Protein AF-A0A641MYR0-F1 (afdb_monomer_lite)

Foldseek 3Di:
DDDQDAPPFFACLQQQQAAQQAERNDFDFVLLLQLWAFLQRATLDCRPLNPPDPLFDHDPQADPPDQAQQSSVGRTQLLCVVWWAHFFQQHLFADALAPPLGGDRTHHWHNDCLLVVVGRRGHHYLAGIGTPVQHDSVCHNPGRRRSDDQDLDDDLVVLLVVLVVVCVVVPNDDDVVSQCVGLVVVSVVRSGDRDDPVVCVVSVHGPVSVSLSSCCSVCPPNPCPVVSCLVVVVQQVQQAFGFHRAQSNCVNGSVGASDADPVRHFDADPRRTGTSAHGVVRVGDRGGDSQFNSDDWDDPVVCVVPVVDDTGGPD

Radius of gyration: 20.93 Å; chains: 1; bounding box: 55×48×54 Å

Sequence (315 aa):
YSLYVKDIRMNNMTNYTCTPVNYIRLNASKTFVDAFLCTDGKPATTGLEYYKRTDVAVSPLSKYPVTHYADYFKDRDPRMKMTLYTPGDAWPGGDDGDAGNRVNATFGLPRFASLQGNNNNGANTKTGFYFKKYNSPELAGLTDQDHNNINVIRYPEIILIYAEALFNQQGETLTQDQIDETINRLRNRVGMHPMKLSELEAWNMDLKTELRRERRIEMSFDGMRYFDILRWKEGFRLGRAITCPSLEVCMNELGGCPYVDDQDNPIVDEFGDVVYDKSTAEGGSRNFDESKHYLWPVPYQERLKNPSLGQNPGW

InterPro domains:
  IPR011990 Tetratricopeptide-like helical domain superfamily [SSF48452] (11-315)
  IPR012944 RagB/SusD domain [PF07980] (25-315)

Secondary structure (DSSP, 8-state):
-----TTTS-B-HHHHH--TEEE-S-B--HHHHTTSBBTTSSBSS-TTTTTT-SSSPPPTTS-SS--SGGGGGTTB-THHHHHB--TTSB--SSB-SSTT-SB-SB--S-B-GGGTTT--SEEE-SSS-BB-TT--GGGTT-SS-B-----SS-HHHHHHHHHHHHHHHTTS---HHHHHHTHHHHHHHTTPPPP-HHHHHHTT--HHHHHHHHHHHHTTTTT-HHHHHHHTT-THHHHSPEEEEEHHHHHHHSSS-S-B-TTS-B-B-TTSEEEEE-BGGGTSSB---TTTTTSPPPPHHHHHH-TT----TT-

Structure (mmCIF, N/CA/C/O backbone):
data_AF-A0A641MYR0-F1
#
_entry.id   AF-A0A641MYR0-F1
#
loop_
_atom_site.group_PDB
_atom_site.id
_atom_site.type_symbol
_atom_site.label_atom_id
_atom_site.label_alt_id
_atom_site.label_comp_id
_atom_site.label_asym_id
_atom_site.label_entity_id
_atom_site.label_seq_id
_atom_site.pdbx_PDB_ins_code
_atom_site.Cartn_x
_atom_site.Cartn_y
_atom_site.Cartn_z
_atom_site.occupancy
_atom_site.B_iso_or_equiv
_atom_site.auth_seq_id
_atom_site.auth_comp_id
_atom_site.auth_asym_id
_atom_site.auth_atom_id
_atom_site.pdbx_PDB_model_num
ATOM 1 N N . TYR A 1 1 ? 3.082 -27.787 8.627 1.00 42.06 1 TYR A N 1
ATOM 2 C CA . TYR A 1 1 ? 4.481 -27.631 8.194 1.00 42.06 1 TYR A CA 1
ATOM 3 C C . TYR A 1 1 ? 4.576 -28.024 6.732 1.00 42.06 1 TYR A C 1
ATOM 5 O O . TYR A 1 1 ? 4.433 -29.200 6.430 1.00 42.06 1 TYR A O 1
ATOM 13 N N . SER A 1 2 ? 4.739 -27.064 5.824 1.00 49.56 2 SER A N 1
ATOM 14 C CA . SER A 1 2 ? 5.111 -27.379 4.441 1.00 49.56 2 SER A CA 1
ATOM 15 C C . SER A 1 2 ? 6.621 -27.603 4.425 1.00 49.56 2 SER A C 1
ATOM 17 O O . SER A 1 2 ? 7.368 -26.673 4.718 1.00 49.56 2 SER A O 1
ATOM 19 N N . LEU A 1 3 ? 7.076 -28.835 4.178 1.00 56.59 3 LEU A N 1
ATOM 20 C CA . LEU A 1 3 ? 8.496 -29.101 3.943 1.00 56.59 3 LEU A CA 1
ATOM 21 C C . LEU A 1 3 ? 8.911 -28.392 2.651 1.00 56.59 3 LEU A C 1
ATOM 23 O O . LEU A 1 3 ? 8.285 -28.591 1.610 1.00 56.59 3 LEU A O 1
ATOM 27 N N . TYR A 1 4 ? 9.964 -27.580 2.723 1.00 62.56 4 TYR A N 1
ATOM 28 C CA . TYR A 1 4 ? 10.634 -27.093 1.526 1.00 62.56 4 TYR A CA 1
ATOM 29 C C . TYR A 1 4 ? 11.292 -28.283 0.827 1.00 62.56 4 TYR A C 1
ATOM 31 O O . TYR A 1 4 ? 12.147 -28.951 1.410 1.00 62.56 4 TYR A O 1
ATOM 39 N N . VAL A 1 5 ? 10.877 -28.554 -0.410 1.00 66.31 5 VAL A N 1
ATOM 40 C CA . VAL A 1 5 ? 11.534 -29.533 -1.274 1.00 66.31 5 VAL A CA 1
ATOM 41 C C . VAL A 1 5 ? 12.010 -28.797 -2.513 1.00 66.31 5 VAL A C 1
ATOM 43 O O . VAL A 1 5 ? 11.203 -28.381 -3.351 1.00 66.31 5 VAL A O 1
ATOM 46 N N . LYS A 1 6 ? 13.329 -28.604 -2.571 1.00 70.06 6 LYS A N 1
ATOM 47 C CA . LYS A 1 6 ? 14.021 -27.937 -3.670 1.00 70.06 6 LYS A CA 1
ATOM 48 C C . LYS A 1 6 ? 13.618 -28.575 -5.006 1.00 70.06 6 LYS A C 1
ATOM 50 O O . LYS A 1 6 ? 13.515 -29.796 -5.087 1.00 70.06 6 LYS A O 1
ATOM 55 N N . ASP A 1 7 ? 13.374 -27.741 -6.013 1.00 70.19 7 ASP A N 1
ATOM 56 C CA . ASP A 1 7 ? 13.073 -28.135 -7.398 1.00 70.19 7 ASP A CA 1
ATOM 57 C C . ASP A 1 7 ? 11.769 -28.946 -7.593 1.00 70.19 7 ASP A C 1
ATOM 59 O O . ASP A 1 7 ? 11.549 -29.516 -8.659 1.00 70.19 7 ASP A O 1
ATOM 63 N N . ILE A 1 8 ? 10.871 -28.989 -6.594 1.00 71.69 8 ILE A N 1
ATOM 64 C CA . ILE A 1 8 ? 9.551 -29.651 -6.713 1.00 71.69 8 ILE A CA 1
ATOM 65 C C . ILE A 1 8 ? 8.389 -28.658 -6.594 1.00 71.69 8 ILE A C 1
ATOM 67 O O . ILE A 1 8 ? 7.390 -28.782 -7.304 1.00 71.69 8 ILE A O 1
ATOM 71 N N . ARG A 1 9 ? 8.479 -27.679 -5.686 1.00 69.00 9 ARG A N 1
ATOM 72 C CA . ARG A 1 9 ? 7.452 -26.638 -5.501 1.00 69.00 9 ARG A CA 1
ATOM 73 C C . ARG A 1 9 ? 8.105 -25.284 -5.284 1.00 69.00 9 ARG A C 1
ATOM 75 O O . ARG A 1 9 ? 8.243 -24.830 -4.151 1.00 69.00 9 ARG A O 1
ATOM 82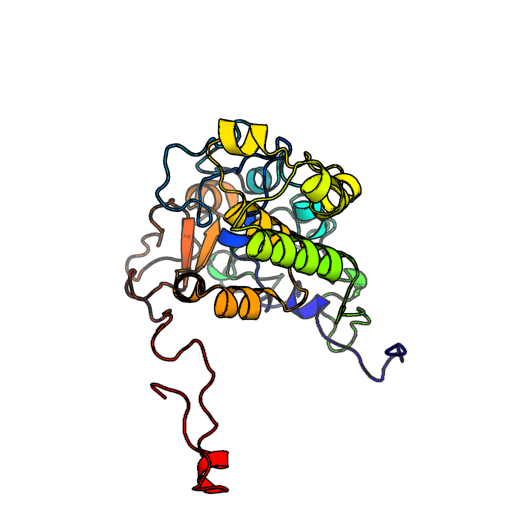 N N . MET A 1 10 ? 8.488 -24.663 -6.386 1.00 81.38 10 MET A N 1
ATOM 83 C CA . MET A 1 10 ? 9.027 -23.309 -6.406 1.00 81.38 10 MET A CA 1
ATOM 84 C C . MET A 1 10 ? 7.929 -22.328 -6.819 1.00 81.38 10 MET A C 1
ATOM 86 O O . MET A 1 10 ? 6.920 -22.716 -7.411 1.00 81.38 10 MET A O 1
ATOM 90 N N . ASN A 1 11 ? 8.101 -21.059 -6.469 1.00 86.56 11 ASN A N 1
ATOM 91 C CA . ASN A 1 11 ? 7.216 -19.988 -6.914 1.00 86.56 11 ASN A CA 1
ATOM 92 C C . ASN A 1 11 ? 8.008 -18.910 -7.675 1.00 86.56 11 ASN A C 1
ATOM 94 O O . ASN A 1 11 ? 9.162 -19.118 -8.043 1.00 86.56 11 ASN A O 1
ATOM 98 N N . ASN A 1 12 ? 7.346 -17.789 -7.960 1.00 90.19 12 ASN A N 1
ATOM 99 C CA . ASN A 1 12 ? 7.870 -16.678 -8.759 1.00 90.19 12 ASN A CA 1
ATOM 100 C C . ASN A 1 12 ? 7.808 -15.341 -8.005 1.00 90.19 12 ASN A C 1
ATOM 102 O O . ASN A 1 12 ? 7.740 -14.287 -8.633 1.00 90.19 12 ASN A O 1
ATOM 106 N N . MET A 1 13 ? 7.717 -15.353 -6.671 1.00 91.25 13 MET A N 1
ATOM 107 C CA . MET A 1 13 ? 7.469 -14.128 -5.904 1.00 91.25 13 MET A CA 1
ATOM 108 C C . MET A 1 13 ? 8.539 -13.045 -6.103 1.00 91.25 13 MET A C 1
ATOM 110 O O . MET A 1 13 ? 8.183 -11.873 -6.256 1.00 91.25 13 MET A O 1
ATOM 114 N N . THR A 1 14 ? 9.818 -13.406 -6.171 1.00 92.12 14 THR A N 1
ATOM 115 C CA . THR A 1 14 ? 10.915 -12.489 -6.498 1.00 92.12 14 THR A CA 1
ATOM 116 C C . THR A 1 14 ? 10.712 -11.929 -7.896 1.00 92.12 14 THR A C 1
ATOM 118 O O . THR A 1 14 ? 10.659 -10.715 -8.053 1.00 92.12 14 THR A O 1
ATOM 121 N N . ASN A 1 15 ? 10.474 -12.779 -8.897 1.00 91.31 15 ASN A N 1
ATOM 122 C CA . ASN A 1 15 ? 10.283 -12.326 -10.278 1.00 91.31 15 ASN A CA 1
ATOM 123 C C . ASN A 1 15 ? 9.007 -11.470 -10.463 1.00 91.31 15 ASN A C 1
ATOM 125 O O . ASN A 1 15 ? 8.935 -10.595 -11.324 1.00 91.31 15 ASN A O 1
ATOM 129 N N . TYR A 1 16 ? 7.980 -11.681 -9.634 1.00 92.56 16 TYR A N 1
ATOM 130 C CA . TYR A 1 16 ? 6.751 -10.882 -9.630 1.00 92.56 16 TYR A CA 1
ATOM 131 C C . TYR A 1 16 ? 6.924 -9.505 -8.993 1.00 92.56 16 TYR A C 1
ATOM 133 O O . TYR A 1 16 ? 6.193 -8.583 -9.364 1.00 92.56 16 TYR A O 1
ATOM 141 N N . THR A 1 17 ? 7.848 -9.367 -8.045 1.00 92.69 17 THR A N 1
ATOM 142 C CA . THR A 1 17 ? 8.126 -8.109 -7.336 1.00 92.69 17 THR A CA 1
ATOM 143 C C . THR A 1 17 ? 9.269 -7.321 -7.965 1.00 92.69 17 THR A C 1
ATOM 145 O O . THR A 1 17 ? 9.263 -6.094 -7.898 1.00 92.69 17 THR A O 1
ATOM 148 N N . CYS A 1 18 ? 10.211 -8.005 -8.614 1.00 92.06 18 CYS A N 1
ATOM 149 C CA . CYS A 1 18 ? 11.351 -7.409 -9.290 1.00 92.06 18 CYS A CA 1
ATOM 150 C C . CYS A 1 18 ? 11.855 -8.329 -10.418 1.00 92.06 18 CYS A C 1
ATOM 152 O O . CYS A 1 18 ? 12.355 -9.424 -10.165 1.00 92.06 18 CYS A O 1
ATOM 154 N N . THR A 1 19 ? 11.728 -7.880 -11.669 1.00 92.75 19 THR A N 1
ATOM 155 C CA . THR A 1 19 ? 12.207 -8.591 -12.869 1.00 92.75 19 THR A CA 1
ATOM 156 C C . THR A 1 19 ? 13.072 -7.644 -13.700 1.00 92.75 19 THR A C 1
ATOM 158 O O . THR A 1 19 ? 12.550 -6.637 -14.159 1.00 92.75 19 THR A O 1
ATOM 161 N N . PRO A 1 20 ? 14.357 -7.933 -13.961 1.00 94.00 20 PRO A N 1
ATOM 162 C CA . PRO A 1 20 ? 15.273 -6.986 -14.602 1.00 94.00 20 PRO A CA 1
ATOM 163 C C . PRO A 1 20 ? 15.072 -6.816 -16.114 1.00 94.00 20 PRO A C 1
ATOM 165 O O . PRO A 1 20 ? 15.832 -6.098 -16.752 1.00 94.00 20 PRO A O 1
ATOM 168 N N . VAL A 1 21 ? 14.100 -7.506 -16.713 1.00 92.12 21 VAL A N 1
ATOM 169 C CA . VAL A 1 21 ? 13.889 -7.537 -18.172 1.00 92.12 21 VAL A CA 1
ATOM 170 C C . VAL A 1 21 ? 12.406 -7.454 -18.566 1.00 92.12 21 VAL A C 1
ATOM 172 O O . VAL A 1 21 ? 12.017 -7.926 -19.637 1.00 92.12 21 VAL A O 1
ATOM 175 N N . ASN A 1 22 ? 11.536 -6.939 -17.683 1.00 93.88 22 ASN A N 1
ATOM 176 C CA . ASN A 1 22 ? 10.100 -6.836 -17.968 1.00 93.88 22 ASN A CA 1
ATOM 177 C C . ASN A 1 22 ? 9.351 -5.912 -16.988 1.00 93.88 22 ASN A C 1
ATOM 179 O O . ASN A 1 22 ? 9.923 -5.348 -16.059 1.00 93.88 22 ASN A O 1
ATOM 183 N N . TYR A 1 23 ? 8.034 -5.809 -17.160 1.00 95.19 23 TYR A N 1
ATOM 184 C CA . TYR A 1 23 ? 7.127 -5.253 -16.165 1.00 95.19 23 TYR A CA 1
ATOM 185 C C . TYR A 1 23 ? 7.024 -6.149 -14.931 1.00 95.19 23 TYR A C 1
ATOM 187 O O . TYR A 1 23 ? 6.747 -7.349 -15.033 1.00 95.19 23 TYR A O 1
ATOM 195 N N . ILE A 1 24 ? 7.149 -5.543 -13.751 1.00 95.12 24 ILE A N 1
ATOM 196 C CA . ILE A 1 24 ? 6.843 -6.216 -12.489 1.00 95.12 24 ILE A CA 1
ATOM 197 C C . ILE A 1 24 ? 5.332 -6.442 -12.381 1.00 95.12 24 ILE A C 1
ATOM 199 O O . ILE A 1 24 ? 4.512 -5.619 -12.806 1.00 95.12 24 ILE A O 1
ATOM 203 N N . ARG A 1 25 ? 4.940 -7.563 -11.773 1.00 93.31 25 ARG A N 1
ATOM 204 C CA . ARG A 1 25 ? 3.524 -7.937 -11.648 1.00 93.31 25 ARG A CA 1
ATOM 205 C C . ARG A 1 25 ? 2.875 -7.300 -10.429 1.00 93.31 25 ARG A C 1
ATOM 207 O O . ARG A 1 25 ? 1.739 -6.837 -10.502 1.00 93.31 25 ARG A O 1
ATOM 214 N N . LEU A 1 26 ? 3.597 -7.266 -9.314 1.00 93.88 26 LEU A N 1
ATOM 215 C CA . LEU A 1 26 ? 3.093 -6.797 -8.031 1.00 93.88 26 LEU A CA 1
ATOM 216 C C . LEU A 1 26 ? 3.687 -5.426 -7.727 1.00 93.88 26 LEU A C 1
ATOM 218 O O . LEU A 1 26 ? 4.875 -5.287 -7.460 1.00 93.88 26 LEU A O 1
ATOM 222 N N . ASN A 1 27 ? 2.826 -4.416 -7.790 1.00 94.81 27 ASN A N 1
ATOM 223 C CA . ASN A 1 27 ? 3.177 -3.009 -7.677 1.00 94.81 27 ASN A CA 1
ATOM 224 C C . ASN A 1 27 ? 2.548 -2.450 -6.396 1.00 94.81 27 ASN A C 1
ATOM 226 O O . ASN A 1 27 ? 1.349 -2.634 -6.165 1.00 94.81 27 ASN A O 1
ATOM 230 N N . ALA A 1 28 ? 3.336 -1.787 -5.553 1.00 95.75 28 ALA A N 1
ATOM 231 C CA . ALA A 1 28 ? 2.799 -1.121 -4.372 1.00 95.75 28 ALA A CA 1
ATOM 232 C C . ALA A 1 28 ? 2.092 0.176 -4.792 1.00 95.75 28 ALA A C 1
ATOM 234 O O . ALA A 1 28 ? 2.630 0.954 -5.573 1.00 95.75 28 ALA A O 1
ATOM 235 N N . SER A 1 29 ? 0.881 0.432 -4.298 1.00 94.44 29 SER A N 1
ATOM 236 C CA . SER A 1 29 ? 0.185 1.688 -4.602 1.00 94.44 29 SER A CA 1
ATOM 237 C C . SER A 1 29 ? 0.733 2.842 -3.764 1.00 94.44 29 SER A C 1
ATOM 239 O O . SER A 1 29 ? 1.128 2.646 -2.610 1.00 94.44 29 SER A O 1
ATOM 241 N N . LYS A 1 30 ? 0.643 4.069 -4.281 1.00 94.75 30 LYS A N 1
ATOM 242 C CA . LYS A 1 30 ? 0.915 5.284 -3.500 1.00 94.75 30 LYS A CA 1
ATOM 243 C C . LYS A 1 30 ? 0.083 5.349 -2.213 1.00 94.75 30 LYS A C 1
ATOM 245 O O . LYS A 1 30 ? 0.595 5.614 -1.135 1.00 94.75 30 LYS A O 1
ATOM 250 N N . THR A 1 31 ? -1.173 4.915 -2.267 1.00 93.31 31 THR A N 1
ATOM 251 C CA . THR A 1 31 ? -2.038 4.827 -1.078 1.00 93.31 31 THR A CA 1
ATOM 252 C C . THR A 1 31 ? -1.553 3.834 -0.015 1.00 93.31 31 THR A C 1
ATOM 254 O O . THR A 1 31 ? -2.030 3.875 1.119 1.00 93.31 31 THR A O 1
ATOM 257 N N . PHE A 1 32 ? -0.697 2.867 -0.370 1.00 95.56 32 PHE A N 1
ATOM 258 C CA . PHE A 1 32 ? -0.022 1.982 0.583 1.00 95.56 32 PHE A CA 1
ATOM 259 C C . PHE A 1 32 ? 1.237 2.637 1.146 1.00 95.56 32 PHE A C 1
ATOM 261 O O . PHE A 1 32 ? 1.454 2.562 2.350 1.00 95.56 32 PHE A O 1
ATOM 268 N N . VAL A 1 33 ? 1.997 3.344 0.307 1.00 96.31 33 VAL A N 1
ATOM 269 C CA . VAL A 1 33 ? 3.126 4.195 0.718 1.00 96.31 33 VAL A CA 1
ATOM 270 C C . VAL A 1 33 ? 2.678 5.230 1.750 1.00 96.31 33 VAL A C 1
ATOM 272 O O . VAL A 1 33 ? 3.313 5.368 2.791 1.00 96.31 33 VAL A O 1
ATOM 275 N N . ASP A 1 34 ? 1.547 5.895 1.533 1.00 94.94 34 ASP A N 1
ATOM 276 C CA . ASP A 1 34 ? 1.011 6.914 2.446 1.00 94.94 34 ASP A CA 1
ATOM 277 C C . ASP A 1 34 ? 0.456 6.331 3.754 1.00 94.94 34 ASP A C 1
ATOM 279 O O . ASP A 1 34 ? 0.319 7.046 4.742 1.00 94.94 34 ASP A O 1
ATOM 283 N N . ALA A 1 35 ? 0.162 5.026 3.796 1.00 95.94 35 ALA A N 1
ATOM 284 C CA . ALA A 1 35 ? -0.349 4.374 4.999 1.00 95.94 35 ALA A CA 1
ATOM 285 C C . ALA A 1 35 ? 0.732 4.143 6.066 1.00 95.94 35 ALA A C 1
ATOM 287 O O . ALA A 1 35 ? 0.391 3.896 7.222 1.00 95.94 35 ALA A O 1
ATOM 288 N N . PHE A 1 36 ? 2.018 4.194 5.703 1.00 97.56 36 PHE A N 1
ATOM 289 C CA . PHE A 1 36 ? 3.096 4.147 6.688 1.00 97.56 36 PHE A CA 1
ATOM 290 C C . PHE A 1 36 ? 3.108 5.457 7.486 1.00 97.56 36 PHE A C 1
ATOM 292 O O . PHE A 1 36 ? 3.114 6.547 6.922 1.00 97.56 36 PHE A O 1
ATOM 299 N N . LEU A 1 37 ? 3.119 5.380 8.809 1.00 98.00 37 LEU A N 1
ATOM 300 C CA . LEU A 1 37 ? 3.250 6.571 9.649 1.00 98.00 37 LEU A CA 1
ATOM 301 C C . LEU A 1 37 ? 4.661 7.169 9.528 1.00 98.00 37 LEU A C 1
ATOM 303 O O . LEU A 1 37 ? 5.587 6.503 9.058 1.00 98.00 37 LEU A O 1
ATOM 307 N N . CYS A 1 38 ? 4.834 8.418 9.948 1.00 98.31 38 CYS A N 1
ATOM 308 C CA . CYS A 1 38 ? 6.153 8.962 10.246 1.00 98.31 38 CYS A CA 1
ATOM 309 C C . CYS A 1 38 ? 6.684 8.382 11.565 1.00 98.31 38 CYS A C 1
ATOM 311 O O . CYS A 1 38 ? 5.923 7.847 12.373 1.00 98.31 38 CYS A O 1
ATOM 313 N N . THR A 1 39 ? 7.990 8.482 11.802 1.00 98.12 39 THR A N 1
ATOM 314 C CA . THR A 1 39 ? 8.659 7.949 13.002 1.00 98.12 39 THR A CA 1
ATOM 315 C C . THR A 1 39 ? 8.160 8.561 14.309 1.00 98.12 39 THR A C 1
ATOM 317 O O . THR A 1 39 ? 8.402 7.976 15.356 1.00 98.12 39 THR A O 1
ATOM 320 N N . ASP A 1 40 ? 7.434 9.682 14.265 1.00 98.12 40 ASP A N 1
ATOM 321 C CA . ASP A 1 40 ? 6.757 10.310 15.407 1.00 98.12 40 ASP A CA 1
ATOM 322 C C . ASP A 1 40 ? 5.336 9.771 15.669 1.00 98.12 40 ASP A C 1
ATOM 324 O O . ASP A 1 40 ? 4.648 10.258 16.563 1.00 98.12 40 ASP A O 1
ATOM 328 N N . GLY A 1 41 ? 4.872 8.794 14.884 1.00 97.88 41 GLY A N 1
ATOM 329 C CA . GLY A 1 41 ? 3.549 8.186 15.018 1.00 97.88 41 GLY A CA 1
ATOM 330 C C . GLY A 1 41 ? 2.410 8.936 14.323 1.00 97.88 41 GLY A C 1
ATOM 331 O O . GLY A 1 41 ? 1.291 8.423 14.325 1.00 97.88 41 GLY A O 1
ATOM 332 N N . LYS A 1 42 ? 2.666 10.092 13.696 1.00 98.00 42 LYS A N 1
ATOM 333 C CA . LYS A 1 42 ? 1.659 10.835 12.921 1.00 98.00 42 LYS A CA 1
ATOM 334 C C . LYS A 1 42 ? 1.698 10.458 11.442 1.00 98.00 42 LYS A C 1
ATOM 336 O O . LYS A 1 42 ? 2.737 10.036 10.931 1.00 98.00 42 LYS A O 1
ATOM 341 N N . PRO A 1 43 ? 0.582 10.591 10.714 1.00 96.88 43 PRO A N 1
ATOM 342 C CA . PRO A 1 43 ? 0.571 10.361 9.278 1.00 96.88 43 PRO A CA 1
ATOM 343 C C . PRO A 1 43 ? 1.385 11.432 8.531 1.00 96.88 43 PRO A C 1
ATOM 345 O O . PRO A 1 43 ? 1.388 12.603 8.908 1.00 96.88 43 PRO A O 1
ATOM 348 N N . ALA A 1 44 ? 2.044 11.039 7.437 1.00 94.62 44 ALA A N 1
ATOM 349 C CA . ALA A 1 44 ? 2.736 11.965 6.530 1.00 94.62 44 ALA A CA 1
ATOM 350 C C . ALA A 1 44 ? 1.755 12.886 5.775 1.00 94.62 44 ALA A C 1
ATOM 352 O O . ALA A 1 44 ? 2.065 14.027 5.452 1.00 94.62 44 ALA A O 1
ATOM 353 N N . THR A 1 45 ? 0.559 12.367 5.506 1.00 91.69 45 THR A N 1
ATOM 354 C CA . THR A 1 45 ? -0.585 13.054 4.905 1.00 91.69 45 THR A CA 1
ATOM 355 C C . THR A 1 45 ? -1.859 12.388 5.413 1.00 91.69 45 THR A C 1
ATOM 357 O O . THR A 1 45 ? -1.841 11.201 5.746 1.00 91.69 45 THR A O 1
ATOM 360 N N . THR A 1 46 ? -2.980 13.106 5.462 1.00 88.56 46 THR A N 1
ATOM 361 C CA . THR A 1 46 ? -4.272 12.500 5.825 1.00 88.56 46 THR A CA 1
ATOM 362 C C . THR A 1 46 ? -4.654 11.372 4.861 1.00 88.56 46 THR A C 1
ATOM 364 O O . THR A 1 46 ? -5.151 10.324 5.293 1.00 88.56 46 THR A O 1
ATOM 367 N N . GLY A 1 47 ? -4.332 11.543 3.573 1.00 84.88 47 GLY A N 1
ATOM 368 C CA . GLY A 1 47 ? -4.466 10.527 2.533 1.00 84.88 47 GLY A CA 1
ATOM 369 C C . GLY A 1 47 ? -5.844 9.859 2.521 1.00 84.88 47 GLY A C 1
ATOM 370 O O . GLY A 1 47 ? -6.871 10.482 2.785 1.00 84.88 47 GLY A O 1
ATOM 371 N N . LEU A 1 48 ? -5.877 8.556 2.225 1.00 86.62 48 LEU A N 1
ATOM 372 C CA . LEU A 1 48 ? -7.129 7.789 2.218 1.00 86.62 48 LEU A CA 1
ATOM 373 C C . LEU A 1 48 ? -7.622 7.362 3.600 1.00 86.62 48 LEU A C 1
ATOM 375 O O . LEU A 1 48 ? -8.794 7.020 3.728 1.00 86.62 48 LEU A O 1
ATOM 379 N N . GLU A 1 49 ? -6.749 7.307 4.602 1.00 91.88 49 GLU A N 1
ATOM 380 C CA . GLU A 1 49 ? -7.154 6.846 5.933 1.00 91.88 49 GLU A CA 1
ATOM 381 C C . GLU A 1 49 ? -7.938 7.924 6.688 1.00 91.88 49 GLU A C 1
ATOM 383 O O . GLU A 1 49 ? -8.866 7.597 7.412 1.00 91.88 49 GLU A O 1
ATOM 388 N N . TYR A 1 50 ? -7.640 9.199 6.431 1.00 93.31 50 TYR A N 1
ATOM 389 C CA . TYR A 1 50 ? -8.352 10.353 6.981 1.00 93.31 50 TYR A CA 1
ATOM 390 C C . TYR A 1 50 ? -8.888 11.261 5.871 1.00 93.31 50 TYR A C 1
ATOM 392 O O . TYR A 1 50 ? -8.805 12.487 5.936 1.00 93.31 50 TYR A O 1
ATOM 400 N N . TYR A 1 51 ? -9.416 10.651 4.813 1.00 87.94 51 TYR A N 1
ATOM 401 C CA . TYR A 1 51 ? -9.851 11.357 3.613 1.00 87.94 51 TYR A CA 1
ATOM 402 C C . TYR A 1 51 ? -10.788 12.538 3.927 1.00 87.94 51 TYR A C 1
ATOM 404 O O . TYR A 1 51 ? -11.795 12.371 4.616 1.00 87.94 51 TYR A O 1
ATOM 412 N N . LYS A 1 52 ? -10.455 13.728 3.402 1.00 85.94 52 LYS A N 1
ATOM 413 C CA . LYS A 1 52 ? -11.152 15.017 3.615 1.00 85.94 52 LYS A CA 1
ATOM 414 C C . LYS A 1 52 ? -11.175 15.546 5.056 1.00 85.94 52 LYS A C 1
ATOM 416 O O . LYS A 1 52 ? -11.815 16.565 5.312 1.00 85.94 52 LYS A O 1
ATOM 421 N N . ARG A 1 53 ? -10.469 14.914 5.994 1.00 91.81 53 ARG A N 1
ATOM 422 C CA . ARG A 1 53 ? -10.278 15.461 7.342 1.00 91.81 53 ARG A CA 1
ATOM 423 C C . ARG A 1 53 ? -9.113 16.444 7.326 1.00 91.81 53 ARG A C 1
ATOM 425 O O . ARG A 1 53 ? -8.037 16.118 6.837 1.00 91.81 53 ARG A O 1
ATOM 432 N N . THR A 1 54 ? -9.336 17.646 7.846 1.00 91.44 54 THR A N 1
ATOM 433 C CA . THR A 1 54 ? -8.341 18.738 7.872 1.00 91.44 54 THR A CA 1
ATOM 434 C C . THR A 1 54 ? -7.826 19.042 9.275 1.00 91.44 54 THR A C 1
ATOM 436 O O . THR A 1 54 ? -6.949 19.875 9.454 1.00 91.44 54 THR A O 1
ATOM 439 N N . ASP A 1 55 ? -8.397 18.393 10.275 1.00 95.38 55 ASP A N 1
ATOM 440 C CA . ASP A 1 55 ? -8.156 18.565 11.704 1.00 95.38 55 ASP A CA 1
ATOM 441 C C . ASP A 1 55 ? -7.398 17.379 12.316 1.00 95.38 55 ASP A C 1
ATOM 443 O O . ASP A 1 55 ? -7.224 17.323 13.529 1.00 95.38 55 ASP A O 1
ATOM 447 N N . VAL A 1 56 ? -6.948 16.431 11.491 1.00 97.19 56 VAL A N 1
ATOM 448 C CA . VAL A 1 56 ? -6.008 15.377 11.891 1.00 97.19 56 VAL A CA 1
ATOM 449 C C . VAL A 1 56 ? -4.596 15.946 11.843 1.00 97.19 56 VAL A C 1
ATOM 451 O O . VAL A 1 56 ? -4.190 16.516 10.828 1.00 97.19 56 VAL A O 1
ATOM 454 N N . ALA A 1 57 ? -3.824 15.777 12.916 1.00 96.75 57 ALA A N 1
ATOM 455 C CA . ALA A 1 57 ? -2.447 16.253 12.939 1.00 96.75 57 ALA A CA 1
ATOM 456 C C . ALA A 1 57 ? -1.559 15.417 12.001 1.00 96.75 57 ALA A C 1
ATOM 458 O O . ALA A 1 57 ? -1.421 14.206 12.169 1.00 96.75 57 ALA A O 1
ATOM 459 N N . VAL A 1 58 ? -0.910 16.075 11.040 1.00 95.62 58 VAL A N 1
ATOM 460 C CA . VAL A 1 58 ? 0.109 15.469 10.170 1.00 95.62 58 VAL A CA 1
ATOM 461 C C . VAL A 1 58 ? 1.512 15.716 10.724 1.00 95.62 58 VAL A C 1
ATOM 463 O O . VAL A 1 58 ? 1.751 16.680 11.456 1.00 95.62 58 VAL A O 1
ATOM 466 N N . SER A 1 59 ? 2.449 14.823 10.415 1.00 97.00 59 SER A N 1
ATOM 467 C CA . SER A 1 59 ? 3.824 14.935 10.904 1.00 97.00 59 SER A CA 1
ATOM 468 C C . SER A 1 59 ? 4.573 16.091 10.228 1.00 97.00 59 SER A C 1
ATOM 470 O O . SER A 1 59 ? 4.569 16.166 8.999 1.00 97.00 59 SER A O 1
ATOM 472 N N . PRO A 1 60 ? 5.307 16.935 10.979 1.00 95.88 60 PRO A N 1
ATOM 473 C CA . PRO A 1 60 ? 6.200 17.937 10.393 1.00 95.88 60 PRO A CA 1
ATOM 474 C C . PRO A 1 60 ? 7.463 17.324 9.762 1.00 95.88 60 PRO A C 1
ATOM 476 O O . PRO A 1 60 ? 8.222 18.036 9.109 1.00 95.88 60 PRO A O 1
ATOM 479 N N . LEU A 1 61 ? 7.717 16.025 9.978 1.00 95.50 61 LEU A N 1
ATOM 480 C CA . LEU A 1 61 ? 8.858 15.306 9.402 1.00 95.50 61 LEU A CA 1
ATOM 481 C C . LEU A 1 61 ? 8.676 15.054 7.900 1.00 95.50 61 LEU A C 1
ATOM 483 O O . LEU A 1 61 ? 9.656 14.936 7.170 1.00 95.50 61 LEU A O 1
ATOM 487 N N . SER A 1 62 ? 7.427 15.003 7.432 1.00 90.25 62 SER A N 1
ATOM 488 C CA . SER A 1 62 ? 7.113 14.866 6.013 1.00 90.25 62 SER A CA 1
ATOM 489 C C . SER A 1 62 ? 6.807 16.226 5.403 1.00 90.25 62 SER A C 1
ATOM 491 O O . SER A 1 62 ? 6.114 17.051 5.996 1.00 90.25 62 SER A O 1
ATOM 493 N N . LYS A 1 63 ? 7.279 16.442 4.175 1.00 85.62 63 LYS A N 1
ATOM 494 C CA . LYS A 1 63 ? 6.881 17.585 3.351 1.00 85.62 63 LYS A CA 1
ATOM 495 C C . LYS A 1 63 ? 5.837 17.143 2.338 1.00 85.62 63 LYS A C 1
ATOM 497 O O . LYS A 1 63 ? 5.916 16.034 1.813 1.00 85.62 63 LYS A O 1
ATOM 502 N N . TYR A 1 64 ? 4.860 18.007 2.097 1.00 81.75 64 TYR A N 1
ATOM 503 C CA . TYR A 1 64 ? 3.796 17.767 1.135 1.00 81.75 64 TYR A CA 1
ATOM 504 C C . TYR A 1 64 ? 3.552 19.025 0.277 1.00 81.75 64 TYR A C 1
ATOM 506 O O . TYR A 1 64 ? 3.469 20.110 0.859 1.00 81.75 64 TYR A O 1
ATOM 514 N N . PRO A 1 65 ? 3.394 18.902 -1.056 1.00 81.25 65 PRO A N 1
ATOM 515 C CA . PRO A 1 65 ? 3.631 17.689 -1.843 1.00 81.25 65 PRO A CA 1
ATOM 516 C C . PRO A 1 65 ? 5.091 17.225 -1.737 1.00 81.25 65 PRO A C 1
ATOM 518 O O . PRO A 1 65 ? 5.992 17.978 -1.367 1.00 81.25 65 PRO A O 1
ATOM 521 N N . VAL A 1 66 ? 5.306 15.935 -1.981 1.00 91.50 66 VAL A N 1
ATOM 522 C CA . VAL A 1 66 ? 6.657 15.373 -2.035 1.00 91.50 66 VAL A CA 1
ATOM 523 C C . VAL A 1 66 ? 7.283 15.797 -3.361 1.00 91.50 66 VAL A C 1
ATOM 525 O O . VAL A 1 66 ? 6.634 15.653 -4.394 1.00 91.50 66 VAL A O 1
ATOM 528 N N . THR A 1 67 ? 8.519 16.299 -3.337 1.00 93.25 67 THR A N 1
ATOM 529 C CA . THR A 1 67 ? 9.225 16.822 -4.524 1.00 93.25 67 THR A CA 1
ATOM 530 C C . THR A 1 67 ? 10.398 15.955 -4.977 1.00 93.25 67 THR A C 1
ATOM 532 O O . THR A 1 67 ? 10.809 16.063 -6.131 1.00 93.25 67 THR A O 1
ATOM 535 N N . HIS A 1 68 ? 10.919 15.100 -4.090 1.00 96.25 68 HIS A N 1
ATOM 536 C CA . HIS A 1 68 ? 11.979 14.130 -4.370 1.00 96.25 68 HIS A CA 1
ATOM 537 C C . HIS A 1 68 ? 11.527 12.723 -3.983 1.00 96.25 68 HIS A C 1
ATOM 539 O O . HIS A 1 68 ? 10.985 12.506 -2.900 1.00 96.25 68 HIS A O 1
ATOM 545 N N . TYR A 1 69 ? 11.787 11.734 -4.829 1.00 97.56 69 TYR A N 1
ATOM 546 C CA . TYR A 1 69 ? 11.355 10.354 -4.645 1.00 97.56 69 TYR A CA 1
ATOM 547 C C . TYR A 1 69 ? 11.887 9.747 -3.337 1.00 97.56 69 TYR A C 1
ATOM 549 O O . TYR A 1 69 ? 11.170 9.036 -2.632 1.00 97.56 69 TYR A O 1
ATOM 557 N N . ALA A 1 70 ? 13.123 10.078 -2.953 1.00 97.00 70 ALA A N 1
ATOM 558 C CA . ALA A 1 70 ? 13.704 9.621 -1.692 1.00 97.00 70 ALA A CA 1
ATOM 559 C C . ALA A 1 70 ? 12.945 10.124 -0.450 1.00 97.00 70 ALA A C 1
ATOM 561 O O . ALA A 1 70 ? 12.961 9.450 0.583 1.00 97.00 70 ALA A O 1
ATOM 562 N N . ASP A 1 71 ? 12.259 11.267 -0.539 1.00 96.56 71 ASP A N 1
ATOM 563 C CA . ASP A 1 71 ? 11.541 11.867 0.588 1.00 96.56 71 ASP A CA 1
ATOM 564 C C . ASP A 1 71 ? 10.303 11.055 0.984 1.00 96.56 71 ASP A C 1
ATOM 566 O O . ASP A 1 71 ? 9.926 11.076 2.154 1.00 96.56 71 ASP A O 1
ATOM 570 N N . TYR A 1 72 ? 9.744 10.229 0.085 1.00 96.75 72 TYR A N 1
ATOM 571 C CA . TYR A 1 72 ? 8.697 9.273 0.463 1.00 96.75 72 TYR A CA 1
ATOM 572 C C . TYR A 1 72 ? 9.136 8.324 1.577 1.00 96.75 72 TYR A C 1
ATOM 574 O O . TYR A 1 72 ? 8.286 7.809 2.293 1.00 96.75 72 TYR A O 1
ATOM 582 N N . PHE A 1 73 ? 10.436 8.076 1.736 1.00 97.19 73 PHE A N 1
ATOM 583 C CA . PHE A 1 73 ? 10.971 7.050 2.632 1.00 97.19 73 PHE A CA 1
ATOM 584 C C . PHE A 1 73 ? 11.737 7.623 3.832 1.00 97.19 73 PHE A C 1
ATOM 586 O O . PHE A 1 73 ? 12.280 6.855 4.637 1.00 97.19 73 PHE A O 1
ATOM 593 N N . LYS A 1 74 ? 11.818 8.954 3.954 1.00 96.50 74 LYS A N 1
ATOM 594 C CA . LYS A 1 74 ? 12.497 9.637 5.064 1.00 96.50 74 LYS A CA 1
ATOM 595 C C . LYS A 1 74 ? 11.591 9.718 6.281 1.00 96.50 74 LYS A C 1
ATOM 597 O O . LYS A 1 74 ? 10.411 10.022 6.155 1.00 96.50 74 LYS A O 1
ATOM 602 N N . ASP A 1 75 ? 12.161 9.413 7.445 1.00 97.25 75 ASP A N 1
ATOM 603 C CA . ASP A 1 75 ? 11.476 9.510 8.737 1.00 97.25 75 ASP A CA 1
ATOM 604 C C . ASP A 1 75 ? 10.116 8.800 8.765 1.00 97.25 75 ASP A C 1
ATOM 606 O O . ASP A 1 75 ? 9.163 9.249 9.395 1.00 97.25 75 ASP A O 1
ATOM 610 N N . ARG A 1 76 ? 10.030 7.658 8.072 1.00 97.50 76 ARG A N 1
ATOM 611 C CA . ARG A 1 76 ? 8.852 6.786 8.022 1.00 97.50 76 ARG A CA 1
ATOM 612 C C . ARG A 1 76 ? 9.004 5.590 8.947 1.00 97.50 76 ARG A C 1
ATOM 614 O O . ARG A 1 76 ? 10.111 5.247 9.360 1.00 97.50 76 ARG A O 1
ATOM 621 N N . ASP A 1 77 ? 7.884 4.924 9.210 1.00 98.25 77 ASP A N 1
ATOM 622 C CA . ASP A 1 77 ? 7.829 3.646 9.913 1.00 98.25 77 ASP A CA 1
ATOM 623 C C . ASP A 1 77 ? 8.937 2.702 9.403 1.00 98.25 77 ASP A C 1
ATOM 625 O O . ASP A 1 77 ? 9.011 2.448 8.193 1.00 98.25 77 ASP A O 1
ATOM 629 N N . PRO A 1 78 ? 9.803 2.166 10.288 1.00 97.81 78 PRO A N 1
ATOM 630 C CA . PRO A 1 78 ? 10.941 1.335 9.892 1.00 97.81 78 PRO A CA 1
ATOM 631 C C . PRO A 1 78 ? 10.570 0.139 9.008 1.00 97.81 78 PRO A C 1
ATOM 633 O O . PRO A 1 78 ? 11.370 -0.293 8.172 1.00 97.81 78 PRO A O 1
ATOM 636 N N . ARG A 1 79 ? 9.337 -0.375 9.122 1.00 98.25 79 ARG A N 1
ATOM 637 C CA . ARG A 1 79 ? 8.831 -1.466 8.275 1.00 98.25 79 ARG A CA 1
ATOM 638 C C . ARG A 1 79 ? 8.712 -1.075 6.812 1.00 98.25 79 ARG A C 1
ATOM 640 O O . ARG A 1 79 ? 8.719 -1.965 5.964 1.00 98.25 79 ARG A O 1
ATOM 647 N N . MET A 1 80 ? 8.639 0.213 6.486 1.00 97.88 80 MET A N 1
ATOM 648 C CA . MET A 1 80 ? 8.589 0.680 5.105 1.00 97.88 80 MET A CA 1
ATOM 649 C C . MET A 1 80 ? 9.827 0.230 4.325 1.00 97.88 80 MET A C 1
ATOM 651 O O . MET A 1 80 ? 9.679 -0.400 3.284 1.00 97.88 80 MET A O 1
ATOM 655 N N . LYS A 1 81 ? 11.035 0.435 4.870 1.00 96.62 81 LYS A N 1
ATOM 656 C CA . LYS A 1 81 ? 12.306 0.022 4.233 1.00 96.62 81 LYS A CA 1
ATOM 657 C C . LYS A 1 81 ? 12.532 -1.494 4.231 1.00 96.62 81 LYS A C 1
ATOM 659 O O . LYS A 1 81 ? 13.341 -2.007 3.458 1.00 96.62 81 LYS A O 1
ATOM 664 N N . MET A 1 82 ? 11.821 -2.216 5.099 1.00 95.88 82 MET A N 1
ATOM 665 C CA . MET A 1 82 ? 11.774 -3.684 5.099 1.00 95.88 82 MET A CA 1
ATOM 666 C C . MET A 1 82 ? 10.794 -4.221 4.045 1.00 95.88 82 MET A C 1
ATOM 668 O O . MET A 1 82 ? 10.944 -5.344 3.572 1.00 95.88 82 MET A O 1
ATOM 672 N N . THR A 1 83 ? 9.780 -3.428 3.691 1.00 97.31 83 THR A N 1
ATOM 673 C CA . THR A 1 83 ? 8.672 -3.848 2.826 1.00 97.31 83 THR A CA 1
ATOM 674 C C . THR A 1 83 ? 8.855 -3.409 1.382 1.00 97.31 83 THR A C 1
ATOM 676 O O . THR A 1 83 ? 8.497 -4.160 0.477 1.00 97.31 83 THR A O 1
ATOM 679 N N . LEU A 1 84 ? 9.408 -2.219 1.163 1.00 98.12 84 LEU A N 1
ATOM 680 C CA . LEU A 1 84 ? 9.582 -1.581 -0.135 1.00 98.12 84 LEU A CA 1
ATOM 681 C C . LEU A 1 84 ? 11.067 -1.353 -0.433 1.00 98.12 84 LEU A C 1
ATOM 683 O O . LEU A 1 84 ? 11.866 -1.168 0.488 1.00 98.12 84 LEU A O 1
ATOM 687 N N . TYR A 1 85 ? 11.430 -1.347 -1.715 1.00 97.88 85 TYR A N 1
ATOM 688 C CA . TYR A 1 85 ? 12.728 -0.822 -2.135 1.00 97.88 85 TYR A CA 1
ATOM 689 C C . TYR A 1 85 ? 12.739 0.698 -2.017 1.00 97.88 85 TYR A C 1
ATOM 691 O O . TYR A 1 85 ? 11.776 1.376 -2.377 1.00 97.88 85 TYR A O 1
ATOM 699 N N . THR A 1 86 ? 13.847 1.217 -1.508 1.00 97.50 86 THR A N 1
ATOM 700 C CA . THR A 1 86 ? 14.076 2.627 -1.211 1.00 97.50 86 THR A CA 1
ATOM 701 C C . THR A 1 86 ? 15.432 3.055 -1.766 1.00 97.50 86 THR A C 1
ATOM 703 O O . THR A 1 86 ? 16.321 2.205 -1.899 1.00 97.50 86 THR A O 1
ATOM 706 N N . PRO A 1 87 ? 15.613 4.336 -2.132 1.00 97.81 87 PRO A N 1
ATOM 707 C CA . PRO A 1 87 ? 16.869 4.777 -2.722 1.00 97.81 87 PRO A CA 1
ATOM 708 C C . PRO A 1 87 ? 18.087 4.414 -1.859 1.00 97.81 87 PRO A C 1
ATOM 710 O O . PRO A 1 87 ? 18.101 4.669 -0.654 1.00 97.81 87 PRO A O 1
ATOM 713 N N . GLY A 1 88 ? 19.095 3.801 -2.481 1.00 97.31 88 GLY A N 1
ATOM 714 C CA . GLY A 1 88 ? 20.305 3.277 -1.840 1.00 97.31 88 GLY A CA 1
ATOM 715 C C . GLY A 1 88 ? 20.289 1.774 -1.534 1.00 97.31 88 GLY A C 1
ATOM 716 O O . GLY A 1 88 ? 21.333 1.220 -1.197 1.00 97.31 88 GLY A O 1
ATOM 717 N N . ASP A 1 89 ? 19.152 1.090 -1.675 1.00 97.88 89 ASP A N 1
ATOM 718 C CA . ASP A 1 89 ? 19.083 -0.363 -1.497 1.00 97.88 89 ASP A CA 1
ATOM 719 C C . ASP A 1 89 ? 19.820 -1.124 -2.603 1.00 97.88 89 ASP A C 1
ATOM 721 O O . ASP A 1 89 ? 19.762 -0.727 -3.764 1.00 97.88 89 ASP A O 1
ATOM 725 N N . ALA A 1 90 ? 20.442 -2.261 -2.271 1.00 96.94 90 ALA A N 1
ATOM 726 C CA . ALA A 1 90 ? 20.982 -3.182 -3.273 1.00 96.94 90 ALA A CA 1
ATOM 727 C C . ALA A 1 90 ? 19.871 -3.620 -4.239 1.00 96.94 90 ALA A C 1
ATOM 729 O O . ALA A 1 90 ? 18.814 -4.091 -3.807 1.00 96.94 90 ALA A O 1
ATOM 730 N N . TRP A 1 91 ? 20.105 -3.444 -5.538 1.00 96.94 91 TRP A N 1
ATOM 731 C CA . TRP A 1 91 ? 19.049 -3.497 -6.541 1.00 96.94 91 TRP A CA 1
ATOM 732 C C . TRP A 1 91 ? 19.215 -4.668 -7.504 1.00 96.94 91 TRP A C 1
ATOM 734 O O . TRP A 1 91 ? 20.153 -4.682 -8.297 1.00 96.94 91 TRP A O 1
ATOM 744 N N . PRO A 1 92 ? 18.291 -5.643 -7.482 1.00 96.12 92 PRO A N 1
ATOM 745 C CA . PRO A 1 92 ? 18.327 -6.763 -8.413 1.00 96.12 92 PRO A CA 1
ATOM 746 C C . PRO A 1 92 ? 17.501 -6.509 -9.687 1.00 96.12 92 PRO A C 1
ATOM 748 O O . PRO A 1 92 ? 17.400 -7.379 -10.547 1.00 96.12 92 PRO A O 1
ATOM 751 N N . GLY A 1 93 ? 16.889 -5.327 -9.819 1.00 96.25 93 GLY A N 1
ATOM 752 C CA . GLY A 1 93 ? 15.983 -4.987 -10.919 1.00 96.25 93 GLY A CA 1
ATOM 753 C C . GLY A 1 93 ? 16.663 -4.486 -12.189 1.00 96.25 93 GLY A C 1
ATOM 754 O O . GLY A 1 93 ? 15.968 -4.023 -13.088 1.00 96.25 93 GLY A O 1
ATOM 755 N N . GLY A 1 94 ? 17.990 -4.579 -12.286 1.00 96.06 94 GLY A N 1
ATOM 756 C CA . GLY A 1 94 ? 18.732 -4.170 -13.475 1.00 96.06 94 GLY A CA 1
ATOM 757 C C . GLY A 1 94 ? 18.814 -2.650 -13.617 1.00 96.06 94 GLY A C 1
ATOM 758 O O . GLY A 1 94 ? 19.229 -1.964 -12.687 1.00 96.06 94 GLY A O 1
ATOM 759 N N . ASP A 1 95 ? 18.464 -2.151 -14.800 1.00 96.38 95 ASP A N 1
ATOM 760 C CA . ASP A 1 95 ? 18.346 -0.718 -15.094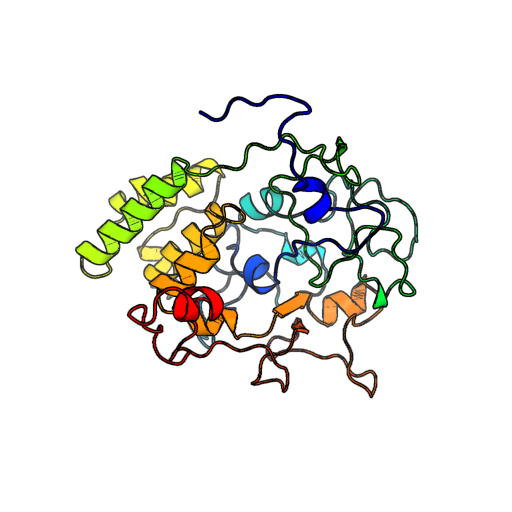 1.00 96.38 95 ASP A CA 1
ATOM 761 C C . ASP A 1 95 ? 17.171 -0.116 -14.313 1.00 96.38 95 ASP A C 1
ATOM 763 O O . ASP A 1 95 ? 16.073 -0.684 -14.290 1.00 96.38 95 ASP A O 1
ATOM 767 N N . ASP A 1 96 ? 17.412 0.988 -13.614 1.00 96.38 96 ASP A N 1
ATOM 768 C CA . ASP A 1 96 ? 16.389 1.693 -12.849 1.00 96.38 96 ASP A CA 1
ATOM 769 C C . ASP A 1 96 ? 15.783 2.856 -13.656 1.00 96.38 96 ASP A C 1
ATOM 771 O O . ASP A 1 96 ? 15.759 2.837 -14.888 1.00 96.38 96 ASP A O 1
ATOM 775 N N . GLY A 1 97 ? 15.125 3.795 -12.981 1.00 95.50 97 GLY A N 1
ATOM 776 C CA . GLY A 1 97 ? 14.466 4.933 -13.614 1.00 95.50 97 GLY A CA 1
ATOM 777 C C . GLY A 1 97 ? 15.379 6.099 -13.969 1.00 95.50 97 GLY A C 1
ATOM 778 O O . GLY A 1 97 ? 14.859 7.098 -14.463 1.00 95.50 97 GLY A O 1
ATOM 779 N N . ASP A 1 98 ? 16.685 6.021 -13.693 1.00 94.06 98 ASP A N 1
ATOM 780 C CA . ASP A 1 98 ? 17.609 7.108 -14.002 1.00 94.06 98 ASP A CA 1
ATOM 781 C C . ASP A 1 98 ? 17.771 7.334 -15.523 1.00 94.06 98 ASP A C 1
ATOM 783 O O . ASP A 1 98 ? 17.340 6.549 -16.371 1.00 94.06 98 ASP A O 1
ATOM 787 N N . ALA A 1 99 ? 18.390 8.456 -15.900 1.00 91.25 99 ALA A N 1
ATOM 788 C CA . ALA A 1 99 ? 18.674 8.770 -17.306 1.00 91.25 99 ALA A CA 1
ATOM 789 C C . ALA A 1 99 ? 19.843 7.946 -17.891 1.00 91.25 99 ALA A C 1
ATOM 791 O O . ALA A 1 99 ? 20.226 8.122 -19.049 1.00 91.25 99 ALA A O 1
ATOM 792 N N . GLY A 1 100 ? 20.471 7.097 -17.078 1.00 89.06 100 GLY A N 1
ATOM 793 C CA . GLY A 1 100 ? 21.719 6.407 -17.354 1.00 89.06 100 GLY A CA 1
ATOM 794 C C . GLY A 1 100 ? 21.596 5.185 -18.255 1.00 89.06 100 GLY A C 1
ATOM 795 O O . GLY A 1 100 ? 22.622 4.795 -18.814 1.00 89.06 100 GLY A O 1
ATOM 796 N N . ASN A 1 101 ? 20.394 4.610 -18.402 1.00 88.25 101 ASN A N 1
ATOM 797 C CA . ASN A 1 101 ? 20.101 3.436 -19.238 1.00 88.25 101 ASN A CA 1
ATOM 798 C C . ASN A 1 101 ? 21.159 2.324 -19.099 1.00 88.25 101 ASN A C 1
ATOM 800 O O . ASN A 1 101 ? 21.775 1.876 -20.073 1.00 88.25 101 ASN A O 1
ATOM 804 N N . ARG A 1 102 ? 21.432 1.913 -17.859 1.00 93.75 102 ARG A N 1
ATOM 805 C CA . ARG A 1 102 ? 22.476 0.937 -17.510 1.00 93.75 102 ARG A CA 1
ATOM 806 C C . ARG A 1 102 ? 22.048 0.153 -16.282 1.00 93.75 102 ARG A C 1
ATOM 808 O O . ARG A 1 102 ? 21.283 0.648 -15.485 1.00 93.75 102 ARG A O 1
ATOM 815 N N . VAL A 1 103 ? 22.612 -1.029 -16.057 1.00 95.62 103 VAL A N 1
ATOM 816 C CA . VAL A 1 103 ? 22.354 -1.765 -14.807 1.00 95.62 103 VAL A CA 1
ATOM 817 C C . VAL A 1 103 ? 22.844 -0.966 -13.591 1.00 95.62 103 VAL A C 1
ATOM 819 O O . VAL A 1 103 ? 24.003 -0.539 -13.553 1.00 95.62 103 VAL A O 1
ATOM 822 N N . ASN A 1 104 ? 21.988 -0.815 -12.577 1.00 96.94 104 ASN A N 1
ATOM 823 C CA . ASN A 1 104 ? 22.304 -0.130 -11.325 1.00 96.94 104 ASN A CA 1
ATOM 824 C C . ASN A 1 104 ? 22.583 -1.152 -10.216 1.00 96.94 104 ASN A C 1
ATOM 826 O O . ASN A 1 104 ? 21.805 -2.075 -9.994 1.00 96.94 104 ASN A O 1
ATOM 830 N N . ALA A 1 105 ? 23.675 -0.962 -9.470 1.00 96.44 105 ALA A N 1
ATOM 831 C CA . ALA A 1 105 ? 23.961 -1.778 -8.284 1.00 96.44 105 ALA A CA 1
ATOM 832 C C . ALA A 1 105 ? 23.044 -1.425 -7.098 1.00 96.44 105 ALA A C 1
ATOM 834 O O . ALA A 1 105 ? 22.758 -2.266 -6.244 1.00 96.44 105 ALA A O 1
ATOM 835 N N . THR A 1 106 ? 22.593 -0.171 -7.048 1.00 97.50 106 THR A N 1
ATOM 836 C CA . THR A 1 106 ? 21.698 0.359 -6.020 1.00 97.50 106 THR A CA 1
ATOM 837 C C . THR A 1 106 ? 20.498 1.027 -6.661 1.00 97.50 106 THR A C 1
ATOM 839 O O . THR A 1 106 ? 20.646 1.697 -7.680 1.00 97.50 106 THR A O 1
ATOM 842 N N . PHE A 1 107 ? 19.337 0.898 -6.033 1.00 98.12 107 PHE A N 1
ATOM 843 C CA . PHE A 1 107 ? 18.096 1.489 -6.509 1.00 98.12 107 PHE A CA 1
ATOM 844 C C . PHE A 1 107 ? 18.152 2.999 -6.291 1.00 98.12 107 PHE A C 1
ATOM 846 O O . PHE A 1 107 ? 18.468 3.439 -5.187 1.00 98.12 107 PHE A O 1
ATOM 853 N N . GLY A 1 108 ? 17.869 3.789 -7.320 1.00 97.50 108 GLY A N 1
ATOM 854 C CA . GLY A 1 108 ? 17.761 5.241 -7.241 1.00 97.50 108 GLY A CA 1
ATOM 855 C C . GLY A 1 108 ? 16.334 5.702 -7.491 1.00 97.50 108 GLY A C 1
ATOM 856 O O . GLY A 1 108 ? 15.702 6.275 -6.603 1.00 97.50 108 GLY A O 1
ATOM 857 N N . LEU A 1 109 ? 15.823 5.431 -8.691 1.00 97.81 109 LEU A N 1
ATOM 858 C CA . LEU A 1 109 ? 14.535 5.942 -9.161 1.00 97.81 109 LEU A CA 1
ATOM 859 C C . LEU A 1 109 ? 13.662 4.832 -9.756 1.00 97.81 109 LEU A C 1
ATOM 861 O O . LEU A 1 109 ? 14.183 3.864 -10.311 1.00 97.81 109 LEU A O 1
ATOM 865 N N . PRO A 1 110 ? 12.326 4.940 -9.664 1.00 97.62 110 PRO A N 1
ATOM 866 C CA . PRO A 1 110 ? 11.431 3.976 -10.279 1.00 97.62 110 PRO A CA 1
ATOM 867 C C . PRO A 1 110 ? 11.452 4.060 -11.801 1.00 97.62 110 PRO A C 1
ATOM 869 O O . PRO A 1 110 ? 11.402 5.143 -12.380 1.00 97.62 110 PRO A O 1
ATOM 872 N N . ARG A 1 111 ? 11.438 2.899 -12.455 1.00 97.12 111 ARG A N 1
ATOM 873 C CA . ARG A 1 111 ? 11.473 2.808 -13.910 1.00 97.12 111 ARG A CA 1
ATOM 874 C C . ARG A 1 111 ? 10.079 2.690 -14.511 1.00 97.12 111 ARG A C 1
ATOM 876 O O . ARG A 1 111 ? 9.441 1.644 -14.405 1.00 97.12 111 ARG A O 1
ATOM 883 N N . PHE A 1 112 ? 9.629 3.726 -15.209 1.00 97.25 112 PHE A N 1
ATOM 884 C CA . PHE A 1 112 ? 8.446 3.653 -16.065 1.00 97.25 112 PHE A CA 1
ATOM 885 C C . PHE A 1 112 ? 8.873 3.475 -17.520 1.00 97.25 112 PHE A C 1
ATOM 887 O O . PHE A 1 112 ? 9.560 4.332 -18.069 1.00 97.25 112 PHE A O 1
ATOM 894 N N . ALA A 1 113 ? 8.422 2.398 -18.167 1.00 95.44 113 ALA A N 1
ATOM 895 C CA . ALA A 1 113 ? 8.772 2.118 -19.562 1.00 95.44 113 ALA A CA 1
ATOM 896 C C . ALA A 1 113 ? 8.412 3.283 -20.503 1.00 95.44 113 ALA A C 1
ATOM 898 O O . ALA A 1 113 ? 9.177 3.584 -21.416 1.00 95.44 113 ALA A O 1
ATOM 899 N N . SER A 1 114 ? 7.291 3.974 -20.253 1.00 95.06 114 SER A N 1
ATOM 900 C CA . SER A 1 114 ? 6.845 5.130 -21.047 1.00 95.06 114 SER A CA 1
ATOM 901 C C . SER A 1 114 ? 7.841 6.291 -21.045 1.00 95.06 114 SER A C 1
ATOM 903 O O . SER A 1 114 ? 7.926 7.015 -22.031 1.00 95.06 114 SER A O 1
ATOM 905 N N . LEU A 1 115 ? 8.644 6.422 -19.988 1.00 95.44 115 LEU A N 1
ATOM 906 C CA . LEU A 1 115 ? 9.693 7.436 -19.857 1.00 95.44 115 LEU A CA 1
ATOM 907 C C . LEU A 1 115 ? 11.067 6.936 -20.334 1.00 95.44 115 LEU A C 1
ATOM 909 O O . LEU A 1 115 ? 12.031 7.690 -20.350 1.00 95.44 115 LEU A O 1
ATOM 913 N N . GLN A 1 116 ? 11.162 5.668 -20.737 1.00 94.44 116 GLN A N 1
ATOM 914 C CA . GLN A 1 116 ? 12.411 4.982 -21.086 1.00 94.44 116 GLN A CA 1
ATOM 915 C C . GLN A 1 116 ? 12.339 4.371 -22.495 1.00 94.44 116 GLN A C 1
ATOM 917 O O . GLN A 1 116 ? 12.831 3.276 -22.765 1.00 94.44 116 GLN A O 1
ATOM 922 N N . GLY A 1 117 ? 11.663 5.058 -23.419 1.00 91.81 117 GLY A N 1
ATOM 923 C CA . GLY A 1 117 ? 11.544 4.624 -24.815 1.00 91.81 117 GLY A CA 1
ATOM 924 C C . GLY A 1 117 ? 10.735 3.336 -25.011 1.00 91.81 117 GLY A C 1
ATOM 925 O O . GLY A 1 117 ? 10.944 2.631 -25.995 1.00 91.81 117 GLY A O 1
ATOM 926 N N . ASN A 1 118 ? 9.830 3.014 -24.080 1.00 93.06 118 ASN A N 1
ATOM 927 C CA . ASN A 1 118 ? 8.984 1.816 -24.086 1.00 93.06 118 ASN A CA 1
ATOM 928 C C . ASN A 1 118 ? 9.766 0.495 -24.179 1.00 93.06 118 ASN A C 1
ATOM 930 O O . ASN A 1 118 ? 9.287 -0.479 -24.763 1.00 93.06 118 ASN A O 1
ATOM 934 N N . ASN A 1 119 ? 10.975 0.449 -23.611 1.00 90.75 119 ASN A N 1
ATOM 935 C CA . ASN A 1 119 ? 11.773 -0.771 -23.577 1.00 90.75 119 ASN A CA 1
ATOM 936 C C . ASN A 1 119 ? 11.507 -1.611 -22.315 1.00 90.75 119 ASN A C 1
ATOM 938 O O . ASN A 1 119 ? 11.057 -1.121 -21.279 1.00 90.75 119 ASN A O 1
ATOM 942 N N . ASN A 1 120 ? 11.836 -2.900 -22.406 1.00 90.56 120 ASN A N 1
ATOM 943 C CA . ASN A 1 120 ? 11.704 -3.852 -21.303 1.00 90.56 120 ASN A CA 1
ATOM 944 C C . ASN A 1 120 ? 13.007 -4.041 -20.508 1.00 90.56 120 ASN A C 1
ATOM 946 O O . ASN A 1 120 ? 13.076 -4.948 -19.692 1.00 90.56 120 ASN A O 1
ATOM 950 N N . ASN A 1 121 ? 14.051 -3.248 -20.752 1.00 91.81 121 ASN A N 1
ATOM 951 C CA . ASN A 1 121 ? 15.315 -3.377 -20.032 1.00 91.81 121 ASN A CA 1
ATOM 952 C C . ASN A 1 121 ? 15.166 -2.745 -18.649 1.00 91.81 121 ASN A C 1
ATOM 954 O O . ASN A 1 121 ? 14.939 -1.550 -18.581 1.00 91.81 121 ASN A O 1
ATOM 958 N N . GLY A 1 122 ? 15.269 -3.519 -17.575 1.00 95.25 122 GLY A N 1
ATOM 959 C CA . GLY A 1 122 ? 14.997 -3.074 -16.210 1.00 95.25 122 GLY A CA 1
ATOM 960 C C . GLY A 1 122 ? 13.623 -3.492 -15.679 1.00 95.25 122 GLY A C 1
ATOM 961 O O . GLY A 1 122 ? 12.742 -3.952 -16.412 1.00 95.25 122 GLY A O 1
ATOM 962 N N . ALA A 1 123 ? 13.441 -3.328 -14.369 1.00 96.69 123 ALA A N 1
ATOM 963 C CA . ALA A 1 123 ? 12.194 -3.633 -13.677 1.00 96.69 123 ALA A CA 1
ATOM 964 C C . ALA A 1 123 ? 11.168 -2.510 -13.851 1.00 96.69 123 ALA A C 1
ATOM 966 O O . ALA A 1 123 ? 11.075 -1.588 -13.039 1.00 96.69 123 ALA A O 1
ATOM 967 N N . ASN A 1 124 ? 10.360 -2.606 -14.906 1.00 97.00 124 ASN A N 1
ATOM 968 C CA . ASN A 1 124 ? 9.348 -1.603 -15.223 1.00 97.00 124 ASN A CA 1
ATOM 969 C C . ASN A 1 124 ? 8.157 -1.669 -14.251 1.00 97.00 124 ASN A C 1
ATOM 971 O O . ASN A 1 124 ? 7.526 -2.715 -14.083 1.00 97.00 124 ASN A O 1
ATOM 975 N N . THR A 1 125 ? 7.820 -0.545 -13.623 1.00 97.38 125 THR A N 1
ATOM 976 C CA . THR A 1 125 ? 6.683 -0.413 -12.701 1.00 97.38 125 THR A CA 1
ATOM 977 C C . THR A 1 125 ? 5.483 0.261 -13.361 1.00 97.38 125 THR A C 1
ATOM 979 O O . THR A 1 125 ? 5.593 0.953 -14.372 1.00 97.38 125 THR A O 1
ATOM 982 N N . LYS A 1 126 ? 4.309 0.029 -12.771 1.00 96.88 126 LYS A N 1
ATOM 983 C CA . LYS A 1 126 ? 3.051 0.710 -13.092 1.00 96.88 126 LYS A CA 1
ATOM 984 C C . LYS A 1 126 ? 2.689 1.813 -12.100 1.00 96.88 126 LYS A C 1
ATOM 986 O O . LYS A 1 126 ? 1.819 2.620 -12.381 1.00 96.88 126 LYS A O 1
ATOM 991 N N . THR A 1 127 ? 3.291 1.815 -10.914 1.00 97.56 127 THR A N 1
ATOM 992 C CA . THR A 1 127 ? 2.890 2.719 -9.823 1.00 97.56 127 THR A CA 1
ATOM 993 C C . THR A 1 127 ? 4.055 3.456 -9.193 1.00 97.56 127 THR A C 1
ATOM 995 O O . THR A 1 127 ? 3.832 4.281 -8.319 1.00 97.56 127 THR A O 1
ATOM 998 N N . GLY A 1 128 ? 5.294 3.162 -9.584 1.00 97.50 128 GLY A N 1
ATOM 999 C CA . GLY A 1 128 ? 6.465 3.842 -9.044 1.00 97.50 128 GLY A CA 1
ATOM 1000 C C . GLY A 1 128 ? 7.012 3.243 -7.753 1.00 97.50 128 GLY A C 1
ATOM 1001 O O . GLY A 1 128 ? 7.957 3.799 -7.219 1.00 97.50 128 GLY A O 1
ATOM 1002 N N . PHE A 1 129 ? 6.457 2.139 -7.236 1.00 97.94 129 PHE A N 1
ATOM 1003 C CA . PHE A 1 129 ? 6.886 1.557 -5.959 1.00 97.94 129 PHE A CA 1
ATOM 1004 C C . PHE A 1 129 ? 6.989 0.028 -6.019 1.00 97.94 129 PHE A C 1
ATOM 1006 O O . PHE A 1 129 ? 6.084 -0.663 -6.498 1.00 97.94 129 PHE A O 1
ATOM 1013 N N . TYR A 1 130 ? 8.076 -0.504 -5.458 1.00 97.56 130 TYR A N 1
ATOM 1014 C CA . TYR A 1 130 ? 8.458 -1.915 -5.558 1.00 97.56 130 TYR A CA 1
ATOM 1015 C C . TYR A 1 130 ? 8.432 -2.589 -4.194 1.00 97.56 130 TYR A C 1
ATOM 1017 O O . TYR A 1 130 ? 8.975 -2.055 -3.226 1.00 97.56 130 TYR A O 1
ATOM 1025 N N . PHE A 1 131 ? 7.864 -3.791 -4.121 1.00 96.06 131 PHE A N 1
ATOM 1026 C CA . PHE A 1 131 ? 7.986 -4.626 -2.929 1.00 96.06 131 PHE A CA 1
ATOM 1027 C C . PHE A 1 131 ? 9.394 -5.222 -2.832 1.00 96.06 131 PHE A C 1
ATOM 1029 O O . PHE A 1 131 ? 9.893 -5.821 -3.778 1.00 96.06 131 PHE A O 1
ATOM 1036 N N . LYS A 1 132 ? 10.001 -5.086 -1.655 1.00 95.31 132 LYS A N 1
ATOM 1037 C CA . LYS A 1 132 ? 11.217 -5.786 -1.225 1.00 95.31 132 LYS A CA 1
ATOM 1038 C C . LYS A 1 132 ? 10.884 -7.037 -0.406 1.00 95.31 132 LYS A C 1
ATOM 1040 O O . LYS A 1 132 ? 11.629 -8.012 -0.416 1.00 95.31 132 LYS A O 1
ATOM 1045 N N . LYS A 1 133 ? 9.753 -7.034 0.310 1.00 93.44 133 LYS A N 1
ATOM 1046 C CA . LYS A 1 133 ? 9.306 -8.191 1.100 1.00 93.44 133 LYS A CA 1
ATOM 1047 C C . LYS A 1 133 ? 9.124 -9.415 0.190 1.00 93.44 133 LYS A C 1
ATOM 1049 O O . LYS A 1 133 ? 8.438 -9.323 -0.822 1.00 93.44 133 LYS A O 1
ATOM 1054 N N . TYR A 1 134 ? 9.697 -10.553 0.589 1.00 91.25 134 TYR A N 1
ATOM 1055 C CA . TYR A 1 134 ? 9.751 -11.793 -0.205 1.00 91.25 134 TYR A CA 1
ATOM 1056 C C . TYR A 1 134 ? 10.444 -11.652 -1.571 1.00 91.25 134 TYR A C 1
ATOM 1058 O O . TYR A 1 134 ? 10.158 -12.435 -2.478 1.00 91.25 134 TYR A O 1
ATOM 1066 N N . ASN A 1 135 ? 11.342 -10.678 -1.723 1.00 92.06 135 ASN A N 1
ATOM 1067 C CA . ASN A 1 135 ? 12.288 -10.652 -2.825 1.00 92.06 135 ASN A CA 1
ATOM 1068 C C . ASN A 1 135 ? 13.615 -11.257 -2.353 1.00 92.06 135 ASN A C 1
ATOM 1070 O O . ASN A 1 135 ? 14.179 -10.798 -1.359 1.00 92.06 135 ASN A O 1
ATOM 1074 N N . SER A 1 136 ? 14.080 -12.284 -3.055 1.00 92.94 136 SER A N 1
ATOM 1075 C CA . SER A 1 136 ? 15.413 -12.865 -2.898 1.00 92.94 136 SER A CA 1
ATOM 1076 C C . SER A 1 136 ? 16.286 -12.326 -4.032 1.00 92.94 136 SER A C 1
ATOM 1078 O O . SER A 1 136 ? 16.159 -12.819 -5.154 1.00 92.94 136 SER A O 1
ATOM 1080 N N . PRO A 1 137 ? 17.114 -11.288 -3.804 1.00 91.50 137 PRO A N 1
ATOM 1081 C CA . PRO A 1 137 ? 17.766 -10.539 -4.881 1.00 91.50 137 PRO A CA 1
ATOM 1082 C C . PRO A 1 137 ? 18.561 -11.405 -5.865 1.00 91.50 137 PRO A C 1
ATOM 1084 O O . PRO A 1 137 ? 18.583 -11.127 -7.060 1.00 91.50 137 PRO A O 1
ATOM 1087 N N . GLU A 1 138 ? 19.169 -12.482 -5.378 1.00 91.69 138 GLU A N 1
ATOM 1088 C CA . GLU A 1 138 ? 19.935 -13.448 -6.163 1.00 91.69 138 GLU A CA 1
ATOM 1089 C C . GLU A 1 138 ? 19.095 -14.278 -7.150 1.00 91.69 138 GLU A C 1
ATOM 1091 O O . GLU A 1 138 ? 19.654 -14.909 -8.046 1.00 91.69 138 GLU A O 1
ATOM 1096 N N . LEU A 1 139 ? 17.767 -14.276 -7.004 1.00 92.50 139 LEU A N 1
ATOM 1097 C CA . LEU A 1 139 ? 16.823 -15.003 -7.857 1.00 92.50 139 LEU A CA 1
ATOM 1098 C C . LEU A 1 139 ? 16.054 -14.093 -8.822 1.00 92.50 139 LEU A C 1
ATOM 1100 O O . LEU A 1 139 ? 15.221 -14.581 -9.587 1.00 92.50 139 LEU A O 1
ATOM 1104 N N . ALA A 1 140 ? 16.290 -12.780 -8.805 1.00 91.12 140 ALA A N 1
ATOM 1105 C CA . ALA A 1 140 ? 15.565 -11.865 -9.678 1.00 91.12 140 ALA A CA 1
ATOM 1106 C C . ALA A 1 140 ? 15.805 -12.191 -11.159 1.00 91.12 140 ALA A C 1
ATOM 1108 O O . ALA A 1 140 ? 16.930 -12.433 -11.596 1.00 91.12 140 ALA A O 1
ATOM 1109 N N . GLY A 1 141 ? 14.724 -12.213 -11.942 1.00 88.12 141 GLY A N 1
ATOM 1110 C CA . GLY A 1 141 ? 14.748 -12.628 -13.347 1.00 88.12 141 GLY A CA 1
ATOM 1111 C C . GLY A 1 141 ? 14.728 -14.142 -13.575 1.00 88.12 141 GLY A C 1
ATOM 1112 O O . GLY A 1 141 ? 14.531 -14.571 -14.712 1.00 88.12 141 GLY A O 1
ATOM 1113 N N . LEU A 1 142 ? 14.869 -14.966 -12.531 1.00 89.62 142 LEU A N 1
ATOM 1114 C CA . LEU A 1 142 ? 14.716 -16.415 -12.638 1.00 89.62 142 LEU A CA 1
ATOM 1115 C C . LEU A 1 142 ? 13.251 -16.813 -12.432 1.00 89.62 142 LEU A C 1
ATOM 1117 O O . LEU A 1 142 ? 12.562 -16.303 -11.552 1.00 89.62 142 LEU A O 1
ATOM 1121 N N . THR A 1 143 ? 12.766 -17.735 -13.264 1.00 89.00 143 THR A N 1
ATOM 1122 C CA . THR A 1 143 ? 11.383 -18.233 -13.212 1.00 89.00 143 THR A CA 1
ATOM 1123 C C . THR A 1 143 ? 11.343 -19.610 -12.558 1.00 89.00 143 THR A C 1
ATOM 1125 O O . THR A 1 143 ? 12.184 -20.455 -12.849 1.00 89.00 143 THR A O 1
ATOM 1128 N N . ASP A 1 144 ? 10.362 -19.824 -11.685 1.00 87.38 144 ASP A N 1
ATOM 1129 C CA . ASP A 1 144 ? 10.121 -21.041 -10.911 1.00 87.38 144 ASP A CA 1
ATOM 1130 C C . ASP A 1 144 ? 11.336 -21.452 -10.061 1.00 87.38 144 ASP A C 1
ATOM 1132 O O . ASP A 1 144 ? 11.657 -22.632 -9.938 1.00 87.38 144 ASP A O 1
ATOM 1136 N N . GLN A 1 145 ? 12.029 -20.469 -9.473 1.00 88.69 145 GLN A N 1
ATOM 1137 C CA . GLN A 1 145 ? 13.219 -20.679 -8.633 1.00 88.69 145 GLN A CA 1
ATOM 1138 C C . GLN A 1 145 ? 13.068 -20.143 -7.202 1.00 88.69 145 GLN A C 1
ATOM 1140 O O . GLN A 1 145 ? 13.953 -20.365 -6.374 1.00 88.69 145 GLN A O 1
ATOM 1145 N N . ASP A 1 146 ? 11.964 -19.468 -6.862 1.00 88.69 146 ASP A N 1
ATOM 1146 C CA . ASP A 1 146 ? 11.809 -18.910 -5.520 1.00 88.69 146 ASP A CA 1
ATOM 1147 C C . ASP A 1 146 ? 11.448 -19.967 -4.489 1.00 88.69 146 ASP A C 1
ATOM 1149 O O . ASP A 1 146 ? 10.457 -20.694 -4.609 1.00 88.69 146 ASP A O 1
ATOM 1153 N N . HIS A 1 147 ? 12.247 -19.986 -3.427 1.00 86.00 147 HIS A N 1
ATOM 1154 C CA . HIS A 1 147 ? 12.113 -20.870 -2.275 1.00 86.00 147 HIS A CA 1
ATOM 1155 C C . HIS A 1 147 ? 11.438 -20.183 -1.079 1.00 86.00 147 HIS A C 1
ATOM 1157 O O . HIS A 1 147 ? 11.430 -20.717 0.032 1.00 86.00 147 HIS A O 1
ATOM 1163 N N . ASN A 1 148 ? 10.874 -18.992 -1.295 1.00 84.94 148 ASN A N 1
ATOM 1164 C CA . ASN A 1 148 ? 10.292 -18.182 -0.235 1.00 84.94 148 ASN A CA 1
ATOM 1165 C C . ASN A 1 148 ? 9.121 -18.904 0.431 1.00 84.94 148 ASN A C 1
ATOM 1167 O O . ASN A 1 148 ? 8.182 -19.357 -0.229 1.00 84.94 148 ASN A O 1
ATOM 1171 N N . ASN A 1 149 ? 9.177 -18.984 1.761 1.00 81.69 149 ASN A N 1
ATOM 1172 C CA . ASN A 1 149 ? 8.116 -19.565 2.568 1.00 81.69 149 ASN A CA 1
ATOM 1173 C C . ASN A 1 149 ? 7.024 -18.517 2.809 1.00 81.69 149 ASN A C 1
ATOM 1175 O O . ASN A 1 149 ? 7.139 -17.669 3.697 1.00 81.69 149 ASN A O 1
ATOM 1179 N N . ILE A 1 150 ? 5.981 -18.558 1.982 1.00 83.69 150 ILE A N 1
ATOM 1180 C CA . ILE A 1 150 ? 4.838 -17.652 2.090 1.00 83.69 150 ILE A CA 1
ATOM 1181 C C . ILE A 1 150 ? 4.000 -18.073 3.299 1.00 83.69 150 ILE A C 1
ATOM 1183 O O . ILE A 1 150 ? 3.468 -19.184 3.359 1.00 83.69 150 ILE A O 1
ATOM 1187 N N . ASN A 1 151 ? 3.889 -17.177 4.276 1.00 84.56 151 ASN A N 1
ATOM 1188 C CA . ASN A 1 151 ? 3.182 -17.459 5.518 1.00 84.56 151 ASN A CA 1
ATOM 1189 C C . ASN A 1 151 ? 1.669 -17.542 5.277 1.00 84.56 151 ASN A C 1
ATOM 1191 O O . ASN A 1 151 ? 1.074 -16.595 4.773 1.00 84.56 151 ASN A O 1
ATOM 1195 N N . VAL A 1 152 ? 1.046 -18.647 5.695 1.00 86.00 152 VAL A N 1
ATOM 1196 C CA . VAL A 1 152 ? -0.426 -18.776 5.730 1.00 86.00 152 VAL A CA 1
ATOM 1197 C C . VAL A 1 152 ? -0.997 -18.160 7.007 1.00 86.00 152 VAL A C 1
ATOM 1199 O O . VAL A 1 152 ? -2.043 -17.529 6.974 1.00 86.00 152 VAL A O 1
ATOM 1202 N N . ILE A 1 153 ? -0.300 -18.346 8.129 1.00 89.19 153 ILE A N 1
ATOM 1203 C CA . ILE A 1 153 ? -0.636 -17.780 9.435 1.00 89.19 153 ILE A CA 1
ATOM 1204 C C . ILE A 1 153 ? 0.662 -17.453 10.162 1.00 89.19 153 ILE A C 1
ATOM 1206 O O . ILE A 1 153 ? 1.635 -18.210 10.084 1.00 89.19 153 ILE A O 1
ATOM 1210 N N . ARG A 1 154 ? 0.697 -16.332 10.880 1.00 92.12 154 ARG A N 1
ATOM 1211 C CA . ARG A 1 154 ? 1.844 -15.972 11.721 1.00 92.12 154 ARG A CA 1
ATOM 1212 C C . ARG A 1 154 ? 1.415 -15.203 12.952 1.00 92.12 154 ARG A C 1
ATOM 1214 O O . ARG A 1 154 ? 0.390 -14.535 12.959 1.00 92.12 154 ARG A O 1
ATOM 1221 N N . TYR A 1 155 ? 2.237 -15.270 13.991 1.00 95.25 155 TYR A N 1
ATOM 1222 C CA . TYR A 1 155 ? 1.881 -14.766 15.313 1.00 95.25 155 TYR A CA 1
ATOM 1223 C C . TYR A 1 155 ? 1.388 -13.301 15.358 1.00 95.25 155 TYR A C 1
ATOM 1225 O O . TYR A 1 155 ? 0.399 -13.054 16.046 1.00 95.25 155 TYR A O 1
ATOM 1233 N N . PRO A 1 156 ? 1.968 -12.341 14.604 1.00 95.88 156 PRO A N 1
ATOM 1234 C CA . PRO A 1 156 ? 1.427 -10.980 14.555 1.00 95.88 156 PRO A CA 1
ATOM 1235 C C . PRO A 1 156 ? -0.035 -10.900 14.111 1.00 95.88 156 PRO A C 1
ATOM 1237 O O . PRO A 1 156 ? -0.774 -10.063 14.615 1.00 95.88 156 PRO A O 1
ATOM 1240 N N . GLU A 1 157 ? -0.482 -11.800 13.234 1.00 96.19 157 GLU A N 1
ATOM 1241 C CA . GLU A 1 157 ? -1.883 -11.867 12.826 1.00 96.19 157 GLU A CA 1
ATOM 1242 C C . GLU A 1 157 ? -2.802 -12.222 13.996 1.00 96.19 157 GLU A C 1
ATOM 1244 O O . GLU A 1 157 ? -3.851 -11.604 14.148 1.00 96.19 157 GLU A O 1
ATOM 1249 N N . ILE A 1 158 ? -2.394 -13.172 14.844 1.00 96.88 158 ILE A N 1
ATOM 1250 C CA . ILE A 1 158 ? -3.162 -13.595 16.023 1.00 96.88 158 ILE A CA 1
ATOM 1251 C C . ILE A 1 158 ? -3.369 -12.418 16.973 1.00 96.88 158 ILE A C 1
ATOM 1253 O O . ILE A 1 158 ? -4.483 -12.185 17.436 1.00 96.88 158 ILE A O 1
ATOM 1257 N N . ILE A 1 159 ? -2.308 -11.647 17.220 1.00 97.94 159 ILE A N 1
ATOM 1258 C CA . ILE A 1 159 ? -2.372 -10.459 18.076 1.00 97.94 159 ILE A CA 1
ATOM 1259 C C . ILE A 1 159 ? -3.287 -9.391 17.467 1.00 97.94 159 ILE A C 1
ATOM 1261 O O . ILE A 1 159 ? -4.089 -8.797 18.180 1.00 97.94 159 ILE A O 1
ATOM 1265 N N . LEU A 1 160 ? -3.199 -9.158 16.155 1.00 98.19 160 LEU A N 1
ATOM 1266 C CA . LEU A 1 160 ? -4.045 -8.178 15.470 1.00 98.19 160 LEU A CA 1
ATOM 1267 C C . LEU A 1 160 ? -5.522 -8.594 15.459 1.00 98.19 160 LEU A C 1
ATOM 1269 O O . LEU A 1 160 ? -6.390 -7.747 15.646 1.00 98.19 160 LEU A O 1
ATOM 1273 N N . ILE A 1 161 ? -5.814 -9.886 15.267 1.00 97.69 161 ILE A N 1
ATOM 1274 C CA . ILE A 1 161 ? -7.175 -10.435 15.380 1.00 97.69 161 ILE A CA 1
ATOM 1275 C C . ILE A 1 161 ? -7.697 -10.242 16.805 1.00 97.69 161 ILE A C 1
ATOM 1277 O O . ILE A 1 161 ? -8.832 -9.810 16.979 1.00 97.69 161 ILE A O 1
ATOM 1281 N N . TYR A 1 162 ? -6.873 -10.529 17.816 1.00 98.38 162 TYR A N 1
ATOM 1282 C CA . TYR A 1 162 ? -7.236 -10.340 19.218 1.00 98.38 162 TYR A CA 1
ATOM 1283 C C . TYR A 1 162 ? -7.527 -8.867 19.546 1.00 98.38 162 TYR A C 1
ATOM 1285 O O . TYR A 1 162 ? -8.582 -8.580 20.106 1.00 98.38 162 TYR A O 1
ATOM 1293 N N . ALA A 1 163 ? -6.670 -7.932 19.120 1.00 98.50 163 ALA A N 1
ATOM 1294 C CA . ALA A 1 163 ? -6.885 -6.494 19.310 1.00 98.50 163 ALA A CA 1
ATOM 1295 C C . ALA A 1 163 ? -8.196 -6.013 18.667 1.00 98.50 163 ALA A C 1
ATOM 1297 O O . ALA A 1 163 ? -8.987 -5.316 19.299 1.00 98.50 163 ALA A O 1
ATOM 1298 N N . GLU A 1 164 ? -8.458 -6.422 17.422 1.00 98.31 164 GLU A N 1
ATOM 1299 C CA . GLU A 1 164 ? -9.688 -6.056 16.718 1.00 98.31 164 GLU A CA 1
ATOM 1300 C C . GLU A 1 164 ? -10.933 -6.691 17.366 1.00 98.31 164 GLU A C 1
ATOM 1302 O O . GLU A 1 164 ? -11.982 -6.051 17.461 1.00 98.31 164 GLU A O 1
ATOM 1307 N N . ALA A 1 165 ? -10.840 -7.934 17.845 1.00 98.31 165 ALA A N 1
ATOM 1308 C CA . ALA A 1 165 ? -11.935 -8.603 18.543 1.00 98.31 165 ALA A CA 1
ATOM 1309 C C . ALA A 1 165 ? -12.268 -7.917 19.877 1.00 98.31 165 ALA A C 1
ATOM 1311 O O . ALA A 1 165 ? -13.440 -7.637 20.130 1.00 98.31 165 ALA A O 1
ATOM 1312 N N . LEU A 1 166 ? -11.253 -7.594 20.689 1.00 98.38 166 LEU A N 1
ATOM 1313 C CA . LEU A 1 166 ? -11.427 -6.842 21.933 1.00 98.38 166 LEU A CA 1
ATOM 1314 C C . LEU A 1 166 ? -12.073 -5.480 21.678 1.00 98.38 166 LEU A C 1
ATOM 1316 O O . LEU A 1 166 ? -13.039 -5.139 22.355 1.00 98.38 166 LEU A O 1
ATOM 1320 N N . PHE A 1 167 ? -11.583 -4.743 20.677 1.00 98.62 167 PHE A N 1
ATOM 1321 C CA . PHE A 1 167 ? -12.106 -3.429 20.304 1.00 98.62 167 PHE A CA 1
ATOM 1322 C C . PHE A 1 167 ? -13.607 -3.496 19.998 1.00 98.62 167 PHE A C 1
ATOM 1324 O O . PHE A 1 167 ? -14.391 -2.717 20.535 1.00 98.62 167 PHE A O 1
ATOM 1331 N N . ASN A 1 168 ? -14.035 -4.469 19.187 1.00 97.56 168 ASN A N 1
ATOM 1332 C CA . ASN A 1 168 ? -15.453 -4.646 18.864 1.00 97.56 168 ASN A CA 1
ATOM 1333 C C . ASN A 1 168 ? -16.279 -5.099 20.079 1.00 97.56 168 ASN A C 1
ATOM 1335 O O . ASN A 1 168 ? -17.403 -4.639 20.266 1.00 97.56 168 ASN A O 1
ATOM 1339 N N . GLN A 1 169 ? -15.734 -5.987 20.915 1.00 98.12 169 GLN A N 1
ATOM 1340 C CA . GLN A 1 169 ? -16.418 -6.479 22.113 1.00 98.12 169 GLN A CA 1
ATOM 1341 C C . GLN A 1 169 ? -16.630 -5.372 23.159 1.00 98.12 169 GLN A C 1
ATOM 1343 O O . GLN A 1 169 ? -17.646 -5.371 23.850 1.00 98.12 169 GLN A O 1
ATOM 1348 N N . GLN A 1 170 ? -15.688 -4.434 23.268 1.00 98.00 170 GLN A N 1
ATOM 1349 C CA . GLN A 1 170 ? -15.684 -3.346 24.253 1.00 98.00 170 GLN A CA 1
ATOM 1350 C C . GLN A 1 170 ? -16.309 -2.049 23.715 1.00 98.00 170 GLN A C 1
ATOM 1352 O O . GLN A 1 170 ? -16.059 -0.967 24.243 1.00 98.00 170 GLN A O 1
ATOM 1357 N N . GLY A 1 171 ? -17.131 -2.140 22.665 1.00 96.69 171 GLY A N 1
ATOM 1358 C CA . GLY A 1 171 ? -17.867 -0.989 22.141 1.00 96.69 171 GLY A CA 1
ATOM 1359 C C . GLY A 1 171 ? -16.970 0.052 21.474 1.00 96.69 171 GLY A C 1
ATOM 1360 O O . GLY A 1 171 ? -17.160 1.242 21.691 1.00 96.69 171 GLY A O 1
ATOM 1361 N N . GLU A 1 172 ? -16.001 -0.402 20.676 1.00 96.69 172 GLU A N 1
ATOM 1362 C CA . GLU A 1 172 ? -15.055 0.440 19.934 1.00 96.69 172 GLU A CA 1
ATOM 1363 C C . GLU A 1 172 ? -14.080 1.227 20.831 1.00 96.69 172 GLU A C 1
ATOM 1365 O O . GLU A 1 172 ? -13.647 2.331 20.503 1.00 96.69 172 GLU A O 1
ATOM 1370 N N . THR A 1 173 ? -13.685 0.632 21.960 1.00 97.25 173 THR A N 1
ATOM 1371 C CA . THR A 1 173 ? -12.685 1.190 22.882 1.00 97.25 173 THR A CA 1
ATOM 1372 C C . THR A 1 173 ? -11.664 0.134 23.300 1.00 97.25 173 THR A C 1
ATOM 1374 O O . THR A 1 173 ? -11.933 -1.063 23.213 1.00 97.25 173 THR A O 1
ATOM 1377 N N . LEU A 1 174 ? -10.477 0.577 23.722 1.00 98.38 174 LEU A N 1
ATOM 1378 C CA . LEU A 1 174 ? -9.436 -0.248 24.343 1.00 98.38 174 LEU A CA 1
ATOM 1379 C C . LEU A 1 174 ? -8.737 0.562 25.441 1.00 98.38 174 LEU A C 1
ATOM 1381 O O . LEU A 1 174 ? -8.716 1.792 25.384 1.00 98.38 174 LEU A O 1
ATOM 1385 N N . THR A 1 175 ? -8.139 -0.114 26.420 1.00 98.62 175 THR A N 1
ATOM 1386 C CA . THR A 1 175 ? -7.239 0.511 27.403 1.00 98.62 175 THR A CA 1
ATOM 1387 C C . THR A 1 175 ? -5.814 0.613 26.859 1.00 98.62 175 THR A C 1
ATOM 1389 O O . THR A 1 175 ? -5.440 -0.097 25.924 1.00 98.62 175 THR A O 1
ATOM 1392 N N . GLN A 1 176 ? -4.979 1.470 27.458 1.00 98.75 176 GLN A N 1
ATOM 1393 C CA . GLN A 1 176 ? -3.570 1.563 27.061 1.00 98.75 176 GLN A CA 1
ATOM 1394 C C . GLN A 1 176 ? -2.834 0.228 27.262 1.00 98.75 176 GLN A C 1
ATOM 1396 O O . GLN A 1 176 ? -2.092 -0.176 26.377 1.00 98.75 176 GLN A O 1
ATOM 1401 N N . ASP A 1 177 ? -3.112 -0.503 28.346 1.00 98.69 177 ASP A N 1
ATOM 1402 C CA . ASP A 1 177 ? -2.515 -1.824 28.597 1.00 98.69 177 ASP A CA 1
ATOM 1403 C C . ASP A 1 177 ? -2.850 -2.834 27.482 1.00 98.69 177 ASP A C 1
ATOM 1405 O O . ASP A 1 177 ? -1.986 -3.595 27.045 1.00 98.69 177 ASP A O 1
ATOM 1409 N N . GLN A 1 178 ? -4.085 -2.807 26.962 1.00 98.69 178 GLN A N 1
ATOM 1410 C CA . GLN A 1 178 ? -4.501 -3.648 25.831 1.00 98.69 178 GLN A CA 1
ATOM 1411 C C . GLN A 1 178 ? -3.797 -3.249 24.527 1.00 98.69 178 GLN A C 1
ATOM 1413 O O . GLN A 1 178 ? -3.435 -4.104 23.718 1.00 98.69 178 GLN A O 1
ATOM 1418 N N . ILE A 1 179 ? -3.572 -1.952 24.304 1.00 98.75 179 ILE A N 1
ATOM 1419 C CA . ILE A 1 179 ? -2.758 -1.472 23.179 1.00 98.75 179 ILE A CA 1
ATOM 1420 C C . ILE A 1 179 ? -1.299 -1.911 23.349 1.00 98.75 179 ILE A C 1
ATOM 1422 O O . ILE A 1 179 ? -0.660 -2.321 22.374 1.00 98.75 179 ILE A O 1
ATOM 1426 N N . ASP A 1 180 ? -0.786 -1.890 24.578 1.00 98.69 180 ASP A N 1
ATOM 1427 C CA . ASP A 1 180 ? 0.594 -2.235 24.895 1.00 98.69 180 ASP A CA 1
ATOM 1428 C C . ASP A 1 180 ? 0.893 -3.727 24.692 1.00 98.69 180 ASP A C 1
ATOM 1430 O O . ASP A 1 180 ? 1.905 -4.083 24.077 1.00 98.69 180 ASP A O 1
ATOM 1434 N N . GLU A 1 181 ? -0.019 -4.607 25.115 1.00 97.94 181 GLU A N 1
ATOM 1435 C CA . GLU A 1 181 ? 0.111 -6.057 24.927 1.00 97.94 181 GLU A CA 1
ATOM 1436 C C . GLU A 1 181 ? -0.090 -6.500 23.466 1.00 97.94 181 GLU A C 1
ATOM 1438 O O . GLU A 1 181 ? 0.393 -7.570 23.069 1.00 97.94 181 GLU A O 1
ATOM 1443 N N . THR A 1 182 ? -0.766 -5.671 22.655 1.00 98.31 182 THR A N 1
ATOM 1444 C CA . THR A 1 182 ? -1.099 -5.979 21.260 1.00 98.31 182 THR A CA 1
ATOM 1445 C C . THR A 1 182 ? -0.288 -5.175 20.242 1.00 98.31 182 THR A C 1
ATOM 1447 O O . THR A 1 182 ? 0.723 -5.652 19.720 1.00 98.31 182 THR A O 1
ATOM 1450 N N . ILE A 1 183 ? -0.727 -3.959 19.929 1.00 98.44 183 ILE A N 1
ATOM 1451 C CA . ILE A 1 183 ? -0.184 -3.112 18.870 1.00 98.44 183 ILE A CA 1
ATOM 1452 C C . ILE A 1 183 ? 1.238 -2.669 19.193 1.00 98.44 183 ILE A C 1
ATOM 1454 O O . ILE A 1 183 ? 2.132 -2.820 18.353 1.00 98.44 183 ILE A O 1
ATOM 1458 N N . ASN A 1 184 ? 1.498 -2.196 20.414 1.00 98.69 184 ASN A N 1
ATOM 1459 C CA . ASN A 1 184 ? 2.839 -1.712 20.740 1.00 98.69 184 ASN A CA 1
ATOM 1460 C C . ASN A 1 184 ? 3.847 -2.841 20.855 1.00 98.69 184 ASN A C 1
ATOM 1462 O O . ASN A 1 184 ? 5.021 -2.620 20.581 1.00 98.69 184 ASN A O 1
ATOM 1466 N N . ARG A 1 185 ? 3.422 -4.081 21.105 1.00 98.12 185 ARG A N 1
ATOM 1467 C CA . ARG A 1 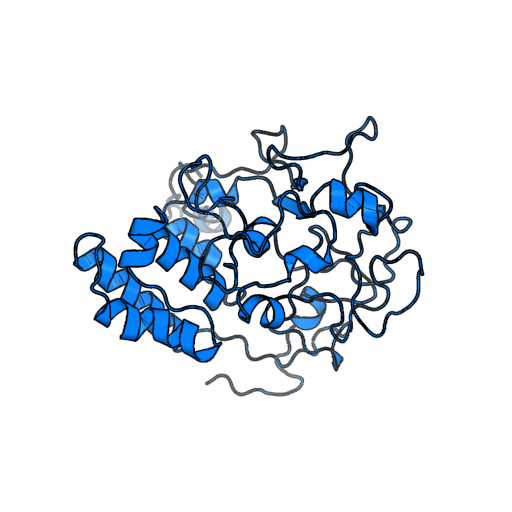185 ? 4.315 -5.233 20.973 1.00 98.12 185 ARG A CA 1
ATOM 1468 C C . ARG A 1 185 ? 4.873 -5.382 19.551 1.00 98.12 185 ARG A C 1
ATOM 1470 O O . ARG A 1 185 ? 6.041 -5.739 19.390 1.00 98.12 185 ARG A O 1
ATOM 1477 N N . LEU A 1 186 ? 4.073 -5.086 18.524 1.00 98.12 186 LEU A N 1
ATOM 1478 C CA . LEU A 1 186 ? 4.517 -5.093 17.125 1.00 98.12 186 LEU A CA 1
ATOM 1479 C C . LEU A 1 186 ? 5.379 -3.874 16.794 1.00 98.12 186 LEU A C 1
ATOM 1481 O O . LEU A 1 186 ? 6.420 -4.025 16.154 1.00 98.12 186 LEU A O 1
ATOM 1485 N N . ARG A 1 187 ? 4.985 -2.686 17.264 1.00 98.56 187 ARG A N 1
ATOM 1486 C CA . ARG A 1 187 ? 5.742 -1.446 17.041 1.00 98.56 187 ARG A CA 1
ATOM 1487 C C . ARG A 1 187 ? 7.111 -1.471 17.720 1.00 98.56 187 ARG A C 1
ATOM 1489 O O . ARG A 1 187 ? 8.116 -1.186 17.072 1.00 98.56 187 ARG A O 1
ATOM 1496 N N . ASN A 1 188 ? 7.181 -1.943 18.963 1.00 98.25 188 ASN A N 1
ATOM 1497 C CA . ASN A 1 188 ? 8.421 -2.079 19.729 1.00 98.25 188 ASN A CA 1
ATOM 1498 C C . ASN A 1 188 ? 9.426 -3.017 19.046 1.00 98.25 188 ASN A C 1
ATOM 1500 O O . ASN A 1 188 ? 10.622 -2.744 19.066 1.00 98.25 188 ASN A O 1
ATOM 1504 N N . ARG A 1 189 ? 8.959 -4.084 18.375 1.00 97.62 189 ARG A N 1
ATOM 1505 C CA . ARG A 1 189 ? 9.824 -5.019 17.626 1.00 97.62 189 ARG A CA 1
ATOM 1506 C C . ARG A 1 189 ? 10.667 -4.313 16.561 1.00 97.62 189 ARG A C 1
ATOM 1508 O O . ARG A 1 189 ? 11.764 -4.768 16.255 1.00 97.62 189 ARG A O 1
ATOM 1515 N N . VAL A 1 190 ? 10.136 -3.250 15.964 1.00 96.81 190 VAL A N 1
ATOM 1516 C CA . VAL A 1 190 ? 10.776 -2.519 14.861 1.00 96.81 190 VAL A CA 1
ATOM 1517 C C . VAL A 1 190 ? 11.240 -1.122 15.272 1.00 96.81 190 VAL A C 1
ATOM 1519 O O . VAL A 1 190 ? 11.706 -0.377 14.418 1.00 96.81 190 VAL A O 1
ATOM 1522 N N . GLY A 1 191 ? 11.115 -0.760 16.554 1.00 97.56 191 GLY A N 1
ATOM 1523 C CA . GLY A 1 191 ? 11.446 0.577 17.050 1.00 97.56 191 GLY A CA 1
ATOM 1524 C C . GLY A 1 191 ? 10.520 1.678 16.525 1.00 97.56 191 GLY A C 1
ATOM 1525 O O . GLY A 1 191 ? 10.955 2.814 16.371 1.00 97.56 191 GLY A O 1
ATOM 1526 N N . MET A 1 192 ? 9.265 1.349 16.210 1.00 98.19 192 MET A N 1
ATOM 1527 C CA . MET A 1 192 ? 8.260 2.329 15.802 1.00 98.19 192 MET A CA 1
ATOM 1528 C C . MET A 1 192 ? 7.653 3.026 17.025 1.00 98.19 192 MET A C 1
ATOM 1530 O O . MET A 1 192 ? 7.479 2.394 18.068 1.00 98.19 192 MET A O 1
ATOM 1534 N N . HIS A 1 193 ? 7.287 4.306 16.888 1.00 98.44 193 HIS A N 1
ATOM 1535 C CA . HIS A 1 193 ? 6.655 5.083 17.959 1.00 98.44 193 HIS A CA 1
ATOM 1536 C C . HIS A 1 193 ? 5.404 4.378 18.514 1.00 98.44 193 HIS A C 1
ATOM 1538 O O . HIS A 1 193 ? 4.490 4.060 17.738 1.00 98.44 193 HIS A O 1
ATOM 1544 N N . PRO A 1 194 ? 5.340 4.116 19.833 1.00 98.56 194 PRO A N 1
ATOM 1545 C CA . PRO A 1 194 ? 4.223 3.401 20.433 1.00 98.56 194 PRO A CA 1
ATOM 1546 C C . PRO A 1 194 ? 2.924 4.192 20.263 1.00 98.56 194 PRO A C 1
ATOM 1548 O O . PRO A 1 194 ? 2.885 5.406 20.422 1.00 98.56 194 PRO A O 1
ATOM 1551 N N . MET A 1 195 ? 1.842 3.494 19.949 1.00 98.62 195 MET A N 1
ATOM 1552 C CA . MET A 1 195 ? 0.496 4.042 19.944 1.00 98.62 195 MET A CA 1
ATOM 1553 C C . MET A 1 195 ? 0.071 4.359 21.376 1.00 98.62 195 MET A C 1
ATOM 1555 O O . MET A 1 195 ? -0.057 3.453 22.204 1.00 98.62 195 MET A O 1
ATOM 1559 N N . LYS A 1 196 ? -0.180 5.637 21.658 1.00 98.69 196 LYS A N 1
ATOM 1560 C CA . LYS A 1 196 ? -0.774 6.076 22.920 1.00 98.69 196 LYS A CA 1
ATOM 1561 C C . LYS A 1 196 ? -2.157 6.645 22.666 1.00 98.69 196 LYS A C 1
ATOM 1563 O O . LYS A 1 196 ? -2.315 7.508 21.806 1.00 98.69 196 LYS A O 1
ATOM 1568 N N . LEU A 1 197 ? -3.146 6.205 23.438 1.00 98.62 197 LEU A N 1
ATOM 1569 C CA . LEU A 1 197 ? -4.531 6.661 23.276 1.00 98.62 197 LEU A CA 1
ATOM 1570 C C . LEU A 1 197 ? -4.664 8.179 23.470 1.00 98.62 197 LEU A C 1
ATOM 1572 O O . LEU A 1 197 ? -5.375 8.831 22.712 1.00 98.62 197 LEU A O 1
ATOM 1576 N N . SER A 1 198 ? -3.909 8.750 24.413 1.00 98.56 198 SER A N 1
ATOM 1577 C CA . SER A 1 198 ? -3.875 10.199 24.648 1.00 98.56 198 SER A CA 1
ATOM 1578 C C . SER A 1 198 ? -3.292 10.993 23.476 1.00 98.56 198 SER 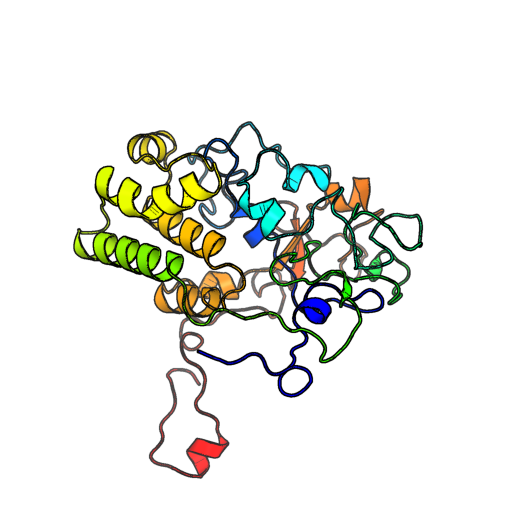A C 1
ATOM 1580 O O . SER A 1 198 ? -3.701 12.124 23.233 1.00 98.56 198 SER A O 1
ATOM 1582 N N . GLU A 1 199 ? -2.338 10.421 22.738 1.00 98.62 199 GLU A N 1
ATOM 1583 C CA . GLU A 1 199 ? -1.777 11.054 21.544 1.00 98.62 199 GLU A CA 1
ATOM 1584 C C . GLU A 1 199 ? -2.753 10.965 20.372 1.00 98.62 199 GLU A C 1
ATOM 1586 O O . GLU A 1 199 ? -2.925 11.956 19.670 1.00 98.62 199 GLU A O 1
ATOM 1591 N N . LEU A 1 200 ? -3.446 9.830 20.197 1.00 98.38 200 LEU A N 1
ATOM 1592 C CA . LEU A 1 200 ? -4.498 9.713 19.184 1.00 98.38 200 LEU A CA 1
ATOM 1593 C C . LEU A 1 200 ? -5.589 10.767 19.394 1.00 98.38 200 LEU A C 1
ATOM 1595 O O . LEU A 1 200 ? -5.946 11.459 18.446 1.00 98.38 200 LEU A O 1
ATOM 1599 N N . GLU A 1 201 ? -6.049 10.952 20.634 1.00 98.19 201 GLU A N 1
ATOM 1600 C CA . GLU A 1 201 ? -7.005 12.007 20.985 1.00 98.19 201 GLU A CA 1
ATOM 1601 C C . GLU A 1 201 ? -6.443 13.405 20.679 1.00 98.19 201 GLU A C 1
ATOM 1603 O O . GLU A 1 201 ? -7.076 14.185 19.969 1.00 98.19 201 GLU A O 1
ATOM 1608 N N . ALA A 1 202 ? -5.222 13.708 21.134 1.00 98.44 202 ALA A N 1
ATOM 1609 C CA . ALA A 1 202 ? -4.585 15.007 20.908 1.00 98.44 202 ALA A CA 1
ATOM 1610 C C . ALA A 1 202 ? -4.327 15.319 19.422 1.00 98.44 202 ALA A C 1
ATOM 1612 O O . ALA A 1 202 ? -4.268 16.485 19.030 1.00 98.44 202 ALA A O 1
ATOM 1613 N N . TRP A 1 203 ? -4.142 14.291 18.594 1.00 98.31 203 TRP A N 1
ATOM 1614 C CA . TRP A 1 203 ? -3.920 14.401 17.149 1.00 98.31 203 TRP A CA 1
ATOM 1615 C C . TRP A 1 203 ? -5.195 14.201 16.337 1.00 98.31 203 TRP A C 1
ATOM 1617 O O . TRP A 1 203 ? -5.143 14.274 15.106 1.00 98.31 203 TRP A O 1
ATOM 1627 N N . ASN A 1 204 ? -6.320 13.970 17.025 1.00 97.81 204 ASN A N 1
ATOM 1628 C CA . ASN A 1 204 ? -7.637 13.746 16.449 1.00 97.81 204 ASN A CA 1
ATOM 1629 C C . ASN A 1 204 ? -7.647 12.587 15.430 1.00 97.81 204 ASN A C 1
ATOM 1631 O O . ASN A 1 204 ? -8.306 12.621 14.392 1.00 97.81 204 ASN A O 1
ATOM 1635 N N . MET A 1 205 ? -6.866 11.557 15.747 1.00 97.75 205 MET A N 1
ATOM 1636 C CA . MET A 1 205 ? -6.761 10.290 15.037 1.00 97.75 205 MET A CA 1
ATOM 1637 C C . MET A 1 205 ? -7.689 9.271 15.698 1.00 97.75 205 MET A C 1
ATOM 1639 O O . MET A 1 205 ? -7.797 9.221 16.923 1.00 97.75 205 MET A O 1
ATOM 1643 N N . ASP A 1 206 ? -8.354 8.437 14.904 1.00 95.62 206 ASP A N 1
ATOM 1644 C CA . ASP A 1 206 ? -9.328 7.482 15.423 1.00 95.62 206 ASP A CA 1
ATOM 1645 C C . ASP A 1 206 ? -8.718 6.084 15.602 1.00 95.62 206 ASP A C 1
ATOM 1647 O O . ASP A 1 206 ? -8.006 5.559 14.741 1.00 95.62 206 ASP A O 1
ATOM 1651 N N . LEU A 1 207 ? -9.006 5.460 16.749 1.00 98.19 207 LEU A N 1
ATOM 1652 C CA . LEU A 1 207 ? -8.432 4.163 17.115 1.00 98.19 207 LEU A CA 1
ATOM 1653 C C . LEU A 1 207 ? -8.768 3.074 16.084 1.00 98.19 207 LEU A C 1
ATOM 1655 O O . LEU A 1 207 ? -7.920 2.242 15.767 1.00 98.19 207 LEU A O 1
ATOM 1659 N N . LYS A 1 208 ? -9.979 3.087 15.520 1.00 97.88 208 LYS A N 1
ATOM 1660 C CA . LYS A 1 208 ? -10.427 2.095 14.533 1.00 97.88 208 LYS A CA 1
ATOM 1661 C C . LYS A 1 208 ? -9.563 2.126 13.275 1.00 97.88 208 LYS A C 1
ATOM 1663 O O . LYS A 1 208 ? -9.087 1.080 12.828 1.00 97.88 208 LYS A O 1
ATOM 1668 N N . THR A 1 209 ? -9.332 3.311 12.722 1.00 97.38 209 THR A N 1
ATOM 1669 C CA . THR A 1 209 ? -8.465 3.545 11.569 1.00 97.38 209 THR A CA 1
ATOM 1670 C C . THR A 1 209 ? -7.037 3.136 11.882 1.00 97.38 209 THR A C 1
ATOM 1672 O O . THR A 1 209 ? -6.423 2.448 11.067 1.00 97.38 209 THR A O 1
ATOM 1675 N N . GLU A 1 210 ? -6.513 3.456 13.067 1.00 98.25 210 GLU A N 1
ATOM 1676 C CA . GLU A 1 210 ? -5.149 3.066 13.429 1.00 98.25 210 GLU A CA 1
ATOM 1677 C C . GLU A 1 210 ? -4.974 1.553 13.625 1.00 98.25 210 GLU A C 1
ATOM 1679 O O . GLU A 1 210 ? -3.971 1.004 13.169 1.00 98.25 210 GLU A O 1
ATOM 1684 N N . LEU A 1 211 ? -5.948 0.842 14.205 1.00 98.44 211 LEU A N 1
ATOM 1685 C CA . LEU A 1 211 ? -5.922 -0.626 14.282 1.00 98.44 211 LEU A CA 1
ATOM 1686 C C . LEU A 1 211 ? -5.930 -1.255 12.879 1.00 98.44 211 LEU A C 1
ATOM 1688 O O . LEU A 1 211 ? -5.149 -2.166 12.580 1.00 98.44 211 LEU A O 1
ATOM 1692 N N . ARG A 1 212 ? -6.777 -0.735 11.981 1.00 97.81 212 ARG A N 1
ATOM 1693 C CA . ARG A 1 212 ? -6.850 -1.180 10.579 1.00 97.81 212 ARG A CA 1
ATOM 1694 C C . ARG A 1 212 ? -5.571 -0.860 9.806 1.00 97.81 212 ARG A C 1
ATOM 1696 O O . ARG A 1 212 ? -5.123 -1.687 9.004 1.00 97.81 212 ARG A O 1
ATOM 1703 N N . ARG A 1 213 ? -4.969 0.310 10.043 1.00 97.69 213 ARG A N 1
ATOM 1704 C CA . ARG A 1 213 ? -3.686 0.724 9.463 1.00 97.69 213 ARG A CA 1
ATOM 1705 C C . ARG A 1 213 ? -2.562 -0.179 9.950 1.00 97.69 213 ARG A C 1
ATOM 1707 O O . ARG A 1 213 ? -1.818 -0.693 9.121 1.00 97.69 213 ARG A O 1
ATOM 1714 N N . GLU A 1 214 ? -2.472 -0.446 11.250 1.00 98.19 214 GLU A N 1
ATOM 1715 C CA . GLU A 1 214 ? -1.455 -1.339 11.807 1.00 98.19 214 GLU A CA 1
ATOM 1716 C C . GLU A 1 214 ? -1.548 -2.734 11.175 1.00 98.19 214 GLU A C 1
ATOM 1718 O O . GLU A 1 214 ? -0.542 -3.276 10.712 1.00 98.19 214 GLU A O 1
ATOM 1723 N N . ARG A 1 215 ? -2.769 -3.277 11.044 1.00 97.94 215 ARG A N 1
ATOM 1724 C CA . ARG A 1 215 ? -3.003 -4.547 10.342 1.00 97.94 215 ARG A CA 1
ATOM 1725 C C . ARG A 1 215 ? -2.572 -4.482 8.877 1.00 97.94 215 ARG A C 1
ATOM 1727 O O . ARG A 1 215 ? -1.923 -5.409 8.398 1.00 97.94 215 ARG A O 1
ATOM 1734 N N . ARG A 1 216 ? -2.892 -3.394 8.167 1.00 96.69 216 ARG A N 1
ATOM 1735 C CA . ARG A 1 216 ? -2.496 -3.177 6.764 1.00 96.69 216 ARG A CA 1
ATOM 1736 C C . ARG A 1 216 ? -0.978 -3.183 6.585 1.00 96.69 216 ARG A C 1
ATOM 1738 O O . ARG A 1 216 ? -0.497 -3.779 5.623 1.00 96.69 216 ARG A O 1
ATOM 1745 N N . ILE A 1 217 ? -0.248 -2.505 7.470 1.00 97.25 217 ILE A N 1
ATOM 1746 C CA . ILE A 1 217 ? 1.213 -2.398 7.408 1.00 97.25 217 ILE A CA 1
ATOM 1747 C C . ILE A 1 217 ? 1.859 -3.732 7.760 1.00 97.25 217 ILE A C 1
ATOM 1749 O O . ILE A 1 217 ? 2.630 -4.273 6.964 1.00 97.25 217 ILE A O 1
ATOM 1753 N N . GLU A 1 218 ? 1.498 -4.294 8.914 1.00 97.25 218 GLU A N 1
ATOM 1754 C CA . GLU A 1 218 ? 2.093 -5.531 9.401 1.00 97.25 218 GLU A CA 1
ATOM 1755 C C . GLU A 1 218 ? 1.832 -6.676 8.420 1.00 97.25 218 GLU A C 1
ATOM 1757 O O . GLU A 1 218 ? 2.785 -7.342 8.022 1.00 97.25 218 GLU A O 1
ATOM 1762 N N . MET A 1 219 ? 0.582 -6.880 7.985 1.00 95.38 219 MET A N 1
ATOM 1763 C CA . MET A 1 219 ? 0.152 -7.999 7.125 1.00 95.38 219 MET A CA 1
ATOM 1764 C C . MET A 1 219 ? 0.292 -7.721 5.622 1.00 95.38 219 MET A C 1
ATOM 1766 O O . MET A 1 219 ? -0.262 -8.449 4.791 1.00 95.38 219 MET A O 1
ATOM 1770 N N . SER A 1 220 ? 1.019 -6.667 5.244 1.00 92.56 220 SER A N 1
ATOM 1771 C CA . SER A 1 220 ? 1.268 -6.356 3.839 1.00 92.56 220 SER A CA 1
ATOM 1772 C C . SER A 1 220 ? 1.897 -7.554 3.122 1.00 92.56 220 SER A C 1
ATOM 1774 O O . SER A 1 220 ? 2.816 -8.194 3.632 1.00 92.56 220 SER A O 1
ATOM 1776 N N . PHE A 1 221 ? 1.373 -7.883 1.939 1.00 88.19 221 PHE A N 1
ATOM 1777 C CA . PHE A 1 221 ? 1.843 -9.007 1.121 1.00 88.19 221 PHE A CA 1
ATOM 1778 C C . PHE A 1 221 ? 1.648 -10.419 1.718 1.00 88.19 221 PHE A C 1
ATOM 1780 O O . PHE A 1 221 ? 2.192 -11.383 1.191 1.00 88.19 221 PHE A O 1
ATOM 1787 N N . ASP A 1 222 ? 0.822 -10.560 2.761 1.00 89.06 222 ASP A N 1
ATOM 1788 C CA . ASP A 1 222 ? 0.446 -11.860 3.348 1.00 89.06 222 ASP A CA 1
ATOM 1789 C C . ASP A 1 222 ? -1.007 -12.266 2.988 1.00 89.06 222 ASP A C 1
ATOM 1791 O O . ASP A 1 222 ? -1.635 -13.064 3.671 1.00 89.06 222 ASP A O 1
ATOM 1795 N N . GLY A 1 223 ? -1.584 -11.684 1.927 1.00 88.12 223 GLY A N 1
ATOM 1796 C CA . GLY A 1 223 ? -2.886 -12.093 1.365 1.00 88.12 223 GLY A CA 1
ATOM 1797 C C . GLY A 1 223 ? -4.146 -11.560 2.064 1.00 88.12 223 GLY A C 1
ATOM 1798 O O . GLY A 1 223 ? -5.251 -11.794 1.582 1.00 88.12 223 GLY A O 1
ATOM 1799 N N . MET A 1 224 ? -4.013 -10.793 3.149 1.00 91.31 224 MET A N 1
ATOM 1800 C CA . MET A 1 224 ? -5.164 -10.425 3.992 1.00 91.31 224 MET A CA 1
ATOM 1801 C C . MET A 1 224 ? -5.951 -9.197 3.514 1.00 91.31 224 MET A C 1
ATOM 1803 O O . MET A 1 224 ? -7.157 -9.108 3.737 1.00 91.31 224 MET A O 1
ATOM 1807 N N . ARG A 1 225 ? -5.305 -8.249 2.815 1.00 94.06 225 ARG A N 1
ATOM 1808 C CA . ARG A 1 225 ? -5.881 -6.911 2.569 1.00 94.06 225 ARG A CA 1
ATOM 1809 C C . ARG A 1 225 ? -7.208 -6.928 1.807 1.00 94.06 225 ARG A C 1
ATOM 1811 O O . ARG A 1 225 ? -8.080 -6.126 2.122 1.00 94.06 225 ARG A O 1
ATOM 1818 N N . TYR A 1 226 ? -7.360 -7.808 0.817 1.00 95.00 226 TYR A N 1
ATOM 1819 C CA . TYR A 1 226 ? -8.609 -7.915 0.057 1.00 95.00 226 TYR A CA 1
ATOM 1820 C C . TYR A 1 226 ? -9.773 -8.313 0.974 1.00 95.00 226 TYR A C 1
ATOM 1822 O O . TYR A 1 226 ? -10.777 -7.611 1.042 1.00 95.00 226 TYR A O 1
ATOM 1830 N N . PHE A 1 227 ? -9.598 -9.383 1.751 1.00 95.38 227 PHE A N 1
ATOM 1831 C CA . PHE A 1 227 ? -10.619 -9.881 2.673 1.00 95.38 227 PHE A CA 1
ATOM 1832 C C . PHE A 1 227 ? -10.894 -8.913 3.825 1.00 95.38 227 PHE A C 1
ATOM 1834 O O . PHE A 1 227 ? -12.051 -8.750 4.208 1.00 95.38 227 PHE A O 1
ATOM 1841 N N . ASP A 1 228 ? -9.863 -8.226 4.326 1.00 97.50 228 ASP A N 1
ATOM 1842 C CA . ASP A 1 228 ? -10.010 -7.167 5.326 1.00 97.50 228 ASP A CA 1
ATOM 1843 C C . ASP A 1 228 ? -10.913 -6.032 4.818 1.00 97.50 228 ASP A C 1
ATOM 1845 O O . ASP A 1 228 ? -11.858 -5.642 5.500 1.00 97.50 228 ASP A O 1
ATOM 1849 N N . ILE A 1 229 ? -10.702 -5.560 3.585 1.00 96.94 229 ILE A N 1
ATOM 1850 C CA . ILE A 1 229 ? -11.554 -4.524 2.983 1.00 96.94 229 ILE A CA 1
ATOM 1851 C C . ILE A 1 229 ? -13.009 -5.001 2.855 1.00 96.94 229 ILE A C 1
ATOM 1853 O O . ILE A 1 229 ? -13.935 -4.259 3.192 1.00 96.94 229 ILE A O 1
ATOM 1857 N N . LEU A 1 230 ? -13.226 -6.237 2.390 1.00 97.38 230 LEU A N 1
ATOM 1858 C CA . LEU A 1 230 ? -14.578 -6.765 2.201 1.00 97.38 230 LEU A CA 1
ATOM 1859 C C . LEU A 1 230 ? -15.337 -6.909 3.525 1.00 97.38 230 LEU A C 1
ATOM 1861 O O . LEU A 1 230 ? -16.488 -6.480 3.619 1.00 97.38 230 LEU A O 1
ATOM 1865 N N . ARG A 1 231 ? -14.704 -7.489 4.555 1.00 97.00 231 ARG A N 1
ATOM 1866 C CA . ARG A 1 231 ? -15.350 -7.722 5.859 1.00 97.00 231 ARG A CA 1
ATOM 1867 C C . ARG A 1 231 ? -15.588 -6.430 6.638 1.00 97.00 231 ARG A C 1
ATOM 1869 O O . ARG A 1 231 ? -16.539 -6.356 7.407 1.00 97.00 231 ARG A O 1
ATOM 1876 N N . TRP A 1 232 ? -14.771 -5.402 6.409 1.00 96.75 232 TRP A N 1
ATOM 1877 C CA . TRP A 1 232 ? -14.985 -4.065 6.963 1.00 96.75 232 TRP A CA 1
ATOM 1878 C C . TRP A 1 232 ? -16.006 -3.227 6.200 1.00 96.75 232 TRP A C 1
ATOM 1880 O O . TRP A 1 232 ? -16.309 -2.125 6.654 1.00 96.75 232 TRP A O 1
ATOM 1890 N N . LYS A 1 233 ? -16.534 -3.735 5.077 1.00 96.62 233 LYS A N 1
ATOM 1891 C CA . LYS A 1 233 ? -17.433 -2.996 4.183 1.00 96.62 233 LYS A CA 1
ATOM 1892 C C . LYS A 1 233 ? -16.819 -1.682 3.687 1.00 96.62 233 LYS A C 1
ATOM 1894 O O . LYS A 1 233 ? -17.490 -0.667 3.579 1.00 96.62 233 LYS A O 1
ATOM 1899 N N . GLU A 1 234 ? -15.528 -1.717 3.358 1.00 95.56 234 GLU A N 1
ATOM 1900 C CA . GLU A 1 234 ? -14.793 -0.578 2.791 1.00 95.56 234 GLU A CA 1
ATOM 1901 C C . GLU A 1 234 ? -14.544 -0.754 1.284 1.00 95.56 234 GLU A C 1
ATOM 1903 O O . GLU A 1 234 ? -13.504 -0.354 0.753 1.00 95.56 234 GLU A O 1
ATOM 1908 N N . GLY A 1 235 ? -15.486 -1.388 0.579 1.00 94.88 235 GLY A N 1
ATOM 1909 C CA . GLY A 1 235 ? -15.367 -1.739 -0.837 1.00 94.88 235 GLY A CA 1
ATOM 1910 C C . GLY A 1 235 ? -15.032 -0.553 -1.742 1.00 94.88 235 GLY A C 1
ATOM 1911 O O . GLY A 1 235 ? -14.254 -0.705 -2.687 1.00 94.88 235 GLY A O 1
ATOM 1912 N N . PHE A 1 236 ? -15.495 0.651 -1.387 1.00 90.62 236 PHE A N 1
ATOM 1913 C CA . PHE A 1 236 ? -15.129 1.906 -2.053 1.00 90.62 236 PHE A CA 1
ATOM 1914 C C . PHE A 1 236 ? -13.612 2.078 -2.264 1.00 90.62 236 PHE A C 1
ATOM 1916 O O . PHE A 1 236 ? -13.197 2.693 -3.245 1.00 90.62 236 PHE A O 1
ATOM 1923 N N . ARG A 1 237 ? -12.760 1.511 -1.394 1.00 92.88 237 ARG A N 1
ATOM 1924 C CA . ARG A 1 237 ? -11.293 1.559 -1.533 1.00 92.88 237 ARG A CA 1
ATOM 1925 C C . ARG A 1 237 ? -10.778 0.790 -2.750 1.00 92.88 237 ARG A C 1
ATOM 1927 O O . ARG A 1 237 ? -9.743 1.159 -3.292 1.00 92.88 237 ARG A O 1
ATOM 1934 N N . LEU A 1 238 ? -11.468 -0.270 -3.173 1.00 94.38 238 LEU A N 1
ATOM 1935 C CA . LEU A 1 238 ? -11.103 -1.063 -4.354 1.00 94.38 238 LEU A CA 1
ATOM 1936 C C . LEU A 1 238 ? -11.502 -0.361 -5.657 1.00 94.38 238 LEU A C 1
ATOM 1938 O O . LEU A 1 238 ? -10.826 -0.535 -6.670 1.00 94.38 238 LEU A O 1
ATOM 1942 N N . GLY A 1 239 ? -12.560 0.452 -5.602 1.00 94.00 239 GLY A N 1
ATOM 1943 C CA . GLY A 1 239 ? -13.053 1.240 -6.728 1.00 94.00 239 GLY A CA 1
ATOM 1944 C C . GLY A 1 239 ? -12.348 2.580 -6.937 1.00 94.00 239 GLY A C 1
ATOM 1945 O O . GLY A 1 239 ? -12.593 3.210 -7.955 1.00 94.00 239 GLY A O 1
ATOM 1946 N N . ARG A 1 240 ? -11.488 3.028 -6.011 1.00 92.44 240 ARG A N 1
ATOM 1947 C CA . ARG A 1 240 ? -10.711 4.270 -6.166 1.00 92.44 240 ARG A CA 1
ATOM 1948 C C . ARG A 1 240 ? -9.582 4.119 -7.178 1.00 92.44 240 ARG A C 1
ATOM 1950 O O . ARG A 1 240 ? -9.062 3.016 -7.350 1.00 92.44 240 ARG A O 1
ATOM 1957 N N . ALA A 1 241 ? -9.174 5.242 -7.770 1.00 94.38 241 ALA A N 1
ATOM 1958 C CA . ALA A 1 241 ? -8.013 5.307 -8.643 1.00 94.38 241 ALA A CA 1
ATOM 1959 C C . ALA A 1 241 ? -6.743 4.759 -7.980 1.00 94.38 241 ALA A C 1
ATOM 1961 O O . ALA A 1 241 ? -6.565 4.826 -6.758 1.00 94.38 241 ALA A O 1
ATOM 1962 N N . ILE A 1 242 ? -5.844 4.233 -8.810 1.00 95.75 242 ILE A N 1
ATOM 1963 C CA . ILE A 1 242 ? -4.487 3.882 -8.392 1.00 95.75 242 ILE A CA 1
ATOM 1964 C C . ILE A 1 242 ? -3.535 4.967 -8.844 1.00 95.75 242 ILE A C 1
ATOM 1966 O O . ILE A 1 242 ? -3.409 5.246 -10.036 1.00 95.75 242 ILE A O 1
ATOM 1970 N N . THR A 1 243 ? -2.848 5.527 -7.860 1.00 95.12 243 THR A N 1
ATOM 1971 C CA . THR A 1 243 ? -1.911 6.624 -8.031 1.00 95.12 243 THR A CA 1
ATOM 1972 C C . THR A 1 243 ? -0.462 6.184 -7.848 1.00 95.12 243 THR A C 1
ATOM 1974 O O . THR A 1 243 ? -0.166 5.130 -7.261 1.00 95.12 243 THR A O 1
ATOM 1977 N N . CYS A 1 244 ? 0.427 7.008 -8.392 1.00 96.12 244 CYS A N 1
ATOM 1978 C CA . CYS A 1 244 ? 1.875 6.852 -8.460 1.00 96.12 244 CYS A CA 1
ATOM 1979 C C . CYS A 1 244 ? 2.553 7.966 -7.631 1.00 96.12 244 CYS A C 1
ATOM 1981 O O . CYS A 1 244 ? 1.867 8.603 -6.829 1.00 96.12 244 CYS A O 1
ATOM 1983 N N . PRO A 1 245 ? 3.872 8.223 -7.757 1.00 96.94 245 PRO A N 1
ATOM 1984 C CA . PRO A 1 245 ? 4.465 9.441 -7.219 1.00 96.94 245 PRO A CA 1
ATOM 1985 C C . PRO A 1 245 ? 3.732 10.712 -7.669 1.00 96.94 245 PRO A C 1
ATOM 1987 O O . PRO A 1 245 ? 3.005 10.722 -8.668 1.00 96.94 245 PRO A O 1
ATOM 1990 N N . SER A 1 246 ? 3.970 11.790 -6.930 1.00 95.75 246 SER A N 1
ATOM 1991 C CA . SER A 1 246 ? 3.479 13.124 -7.244 1.00 95.75 246 SER A CA 1
ATOM 1992 C C . SER A 1 246 ? 3.959 13.535 -8.627 1.00 95.75 246 SER A C 1
ATOM 1994 O O . SER A 1 246 ? 5.041 13.135 -9.080 1.00 95.75 246 SER A O 1
ATOM 1996 N N . LEU A 1 247 ? 3.170 14.370 -9.296 1.00 97.00 247 LEU A N 1
ATOM 1997 C CA . LEU A 1 247 ? 3.591 14.958 -10.560 1.00 97.00 247 LEU A CA 1
ATOM 1998 C C . LEU A 1 247 ? 4.925 15.698 -10.401 1.00 97.00 247 LEU A C 1
ATOM 2000 O O . LEU A 1 247 ? 5.789 15.581 -11.262 1.00 97.00 247 LEU A O 1
ATOM 2004 N N . GLU A 1 248 ? 5.132 16.387 -9.277 1.00 96.56 248 GLU A N 1
ATOM 2005 C CA . GLU A 1 248 ? 6.381 17.098 -8.995 1.00 96.56 248 GLU A CA 1
ATOM 2006 C C . GLU A 1 248 ? 7.595 16.163 -8.955 1.00 96.56 248 GLU A C 1
ATOM 2008 O O . GLU A 1 248 ? 8.592 16.457 -9.607 1.00 96.56 248 GLU A O 1
ATOM 2013 N N . VAL A 1 249 ? 7.515 15.008 -8.281 1.00 97.31 249 VAL A N 1
ATOM 2014 C CA . VAL A 1 249 ? 8.596 14.003 -8.305 1.00 97.31 249 VAL A CA 1
ATOM 2015 C C . VAL A 1 249 ? 8.857 13.517 -9.728 1.00 97.31 249 VAL A C 1
ATOM 2017 O O . VAL A 1 249 ? 10.010 13.431 -10.153 1.00 97.31 249 VAL A O 1
ATOM 2020 N N . CYS A 1 250 ? 7.792 13.217 -10.477 1.00 97.00 250 CYS A N 1
ATOM 2021 C CA . CYS A 1 250 ? 7.917 12.733 -11.850 1.00 97.00 250 CYS A CA 1
ATOM 2022 C C . CYS A 1 250 ? 8.638 13.756 -12.744 1.00 97.00 250 CYS A C 1
ATOM 2024 O O . CYS A 1 250 ? 9.565 13.403 -13.472 1.00 97.00 250 CYS A O 1
ATOM 2026 N N . MET A 1 251 ? 8.267 15.034 -12.645 1.00 96.69 251 MET A N 1
ATOM 2027 C CA . MET A 1 251 ? 8.878 16.108 -13.432 1.00 96.69 251 MET A CA 1
ATOM 2028 C C . MET A 1 251 ? 10.304 16.441 -12.975 1.00 96.69 251 MET A C 1
ATOM 2030 O O . MET A 1 251 ? 11.155 16.720 -13.816 1.00 96.69 251 MET A O 1
ATOM 2034 N N . ASN A 1 252 ? 10.579 16.399 -11.669 1.00 96.25 252 ASN A N 1
ATOM 2035 C CA . ASN A 1 252 ? 11.883 16.769 -11.117 1.00 96.25 252 ASN A CA 1
ATOM 2036 C C . ASN A 1 252 ? 12.957 15.703 -11.354 1.00 96.25 252 ASN A C 1
ATOM 2038 O O . ASN A 1 252 ? 14.114 16.053 -11.578 1.00 96.25 252 ASN A O 1
ATOM 2042 N N . GLU A 1 253 ? 12.601 14.418 -11.263 1.00 96.62 253 GLU A N 1
ATOM 2043 C CA . GLU A 1 253 ? 13.595 13.338 -11.189 1.00 96.62 253 GLU A CA 1
ATOM 2044 C C . GLU A 1 253 ? 13.418 12.250 -12.252 1.00 96.62 253 GLU A C 1
ATOM 2046 O O . GLU A 1 253 ? 14.406 11.629 -12.631 1.00 96.62 253 GLU A O 1
ATOM 2051 N N . LEU A 1 254 ? 12.203 12.034 -12.774 1.00 95.62 254 LEU A N 1
ATOM 2052 C CA . LEU A 1 254 ? 11.935 10.994 -13.785 1.00 95.62 254 LEU A CA 1
ATOM 2053 C C . LEU A 1 254 ? 11.924 11.530 -15.223 1.00 95.62 254 LEU A C 1
ATOM 2055 O O . LEU A 1 254 ? 11.765 10.761 -16.168 1.00 95.62 254 LEU A O 1
ATOM 2059 N N . GLY A 1 255 ? 12.079 12.845 -15.398 1.00 93.62 255 GLY A N 1
ATOM 2060 C CA . GLY A 1 255 ? 12.116 13.503 -16.705 1.00 93.62 255 GLY A CA 1
ATOM 2061 C C . GLY A 1 255 ? 10.750 13.714 -17.365 1.00 93.62 255 GLY A C 1
ATOM 2062 O O . GLY A 1 255 ? 10.700 14.234 -18.478 1.00 93.62 255 GLY A O 1
ATOM 2063 N N . GLY A 1 256 ? 9.643 13.351 -16.709 1.00 96.06 256 GLY A N 1
ATOM 2064 C CA . GLY A 1 256 ? 8.300 13.550 -17.249 1.00 96.06 256 GLY A CA 1
ATOM 2065 C C . GLY A 1 256 ? 7.208 12.787 -16.503 1.00 96.06 256 GLY A C 1
ATOM 2066 O O . GLY A 1 256 ? 7.481 11.963 -15.632 1.00 96.06 256 GLY A O 1
ATOM 2067 N N . CYS A 1 257 ? 5.950 13.053 -16.859 1.00 97.38 257 CYS A N 1
ATOM 2068 C CA . CYS A 1 257 ? 4.799 12.324 -16.329 1.00 97.38 257 CYS A CA 1
ATOM 2069 C C . CYS A 1 257 ? 4.625 10.984 -17.070 1.00 97.38 257 CYS A C 1
ATOM 2071 O O . CYS A 1 257 ? 4.470 10.996 -18.290 1.00 97.38 257 CYS A O 1
ATOM 2073 N N . PRO A 1 258 ? 4.599 9.825 -16.382 1.00 97.00 258 PRO A N 1
ATOM 2074 C CA . PRO A 1 258 ? 4.485 8.524 -17.045 1.00 97.00 258 PRO A CA 1
ATOM 2075 C C . PRO A 1 258 ? 3.098 8.244 -17.642 1.00 97.00 258 PRO A C 1
ATOM 2077 O O . PRO A 1 258 ? 2.982 7.328 -18.461 1.00 97.00 258 PRO A O 1
ATOM 2080 N N . TYR A 1 259 ? 2.073 8.999 -17.225 1.00 96.88 259 TYR A N 1
ATOM 2081 C CA . TYR A 1 259 ? 0.679 8.841 -17.640 1.00 96.88 259 TYR A CA 1
ATOM 2082 C C . TYR A 1 259 ? 0.078 10.191 -18.040 1.00 96.88 259 TYR A C 1
ATOM 2084 O O . TYR A 1 259 ? -0.089 11.087 -17.210 1.00 96.88 259 TYR A O 1
ATOM 2092 N N . VAL A 1 260 ? -0.249 10.319 -19.322 1.00 96.00 260 VAL A N 1
ATOM 2093 C CA . VAL A 1 260 ? -0.824 11.523 -19.928 1.00 96.00 260 VAL A CA 1
ATOM 2094 C C . VAL A 1 260 ? -2.112 11.187 -20.677 1.00 96.00 260 VAL A C 1
ATOM 2096 O O . VAL A 1 260 ? -2.375 10.017 -20.968 1.00 96.00 260 VAL A O 1
ATOM 2099 N N . ASP A 1 261 ? -2.948 12.190 -20.925 1.00 93.44 261 ASP A N 1
ATOM 2100 C CA . ASP A 1 261 ? -4.119 12.059 -21.793 1.00 93.44 261 ASP A CA 1
ATOM 2101 C C . ASP A 1 261 ? -3.750 12.140 -23.288 1.00 93.44 261 ASP A C 1
ATOM 2103 O O . ASP A 1 261 ? -2.583 12.260 -23.658 1.00 93.44 261 ASP A O 1
ATOM 2107 N N . ASP A 1 262 ? -4.757 12.086 -24.16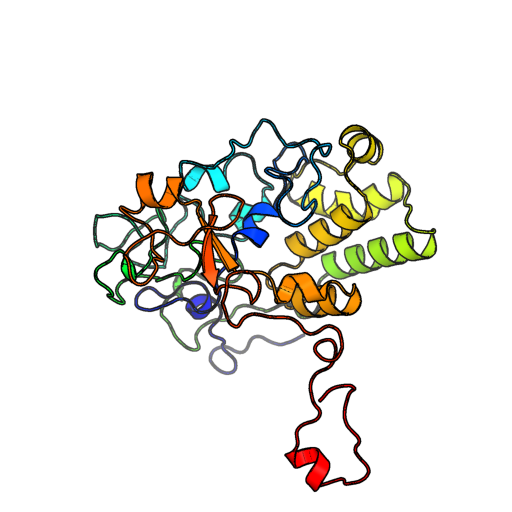4 1.00 91.75 262 ASP A N 1
ATOM 2108 C CA . ASP A 1 262 ? -4.579 12.157 -25.622 1.00 91.75 262 ASP A CA 1
ATOM 2109 C C . ASP A 1 262 ? -4.056 13.527 -26.114 1.00 91.75 262 ASP A C 1
ATOM 2111 O O . ASP A 1 262 ? -3.843 13.719 -27.312 1.00 91.75 262 ASP A O 1
ATOM 2115 N N . GLN A 1 263 ? -3.912 14.508 -25.219 1.00 94.56 263 GLN A N 1
ATOM 2116 C CA . GLN A 1 263 ? -3.357 15.838 -25.473 1.00 94.56 263 GLN A CA 1
ATOM 2117 C C . GLN A 1 263 ? -2.016 16.050 -24.742 1.00 94.56 263 GLN A C 1
ATOM 2119 O O . GLN A 1 263 ? -1.580 17.192 -24.605 1.00 94.56 263 GLN A O 1
ATOM 2124 N N . ASP A 1 264 ? -1.369 14.974 -24.279 1.00 93.38 264 ASP A N 1
ATOM 2125 C CA . ASP A 1 264 ? -0.113 14.990 -23.517 1.00 93.38 264 ASP A CA 1
ATOM 2126 C C . ASP A 1 264 ? -0.190 15.737 -22.166 1.00 93.38 264 ASP A C 1
ATOM 2128 O O . ASP A 1 264 ? 0.838 16.077 -21.571 1.00 93.38 264 ASP A O 1
ATOM 2132 N N . ASN A 1 265 ? -1.391 15.962 -21.618 1.00 95.44 265 ASN A N 1
ATOM 2133 C CA . ASN A 1 265 ? -1.523 16.557 -20.289 1.00 95.44 265 ASN A CA 1
ATOM 2134 C C . ASN A 1 265 ? -1.355 15.490 -19.197 1.00 95.44 265 ASN A C 1
ATOM 2136 O O . ASN A 1 265 ? -1.959 14.416 -19.292 1.00 95.44 265 ASN A O 1
ATOM 2140 N N . PRO A 1 266 ? -0.605 15.776 -18.115 1.00 96.69 266 PRO A N 1
ATOM 2141 C CA . PRO A 1 266 ? -0.513 14.889 -16.961 1.00 96.69 266 PRO A CA 1
ATOM 2142 C C . PRO A 1 266 ? -1.878 14.563 -16.354 1.00 96.69 266 PRO A C 1
ATOM 2144 O O . PRO A 1 266 ? -2.674 15.455 -16.061 1.00 96.69 266 PRO A O 1
ATOM 2147 N N . ILE A 1 267 ? -2.121 13.280 -16.093 1.00 96.00 267 ILE A N 1
ATOM 2148 C CA . ILE A 1 267 ? -3.323 12.836 -15.386 1.00 96.00 267 ILE A CA 1
ATOM 2149 C C . ILE A 1 267 ? -2.992 12.755 -13.895 1.00 96.00 267 ILE A C 1
ATOM 2151 O O . ILE A 1 267 ? -2.224 11.889 -13.477 1.00 96.00 267 ILE A O 1
ATOM 2155 N N . VAL A 1 268 ? -3.593 13.630 -13.091 1.00 94.44 268 VAL A N 1
ATOM 2156 C CA . VAL A 1 268 ? -3.382 13.702 -11.637 1.00 94.44 268 VAL A CA 1
ATOM 2157 C C . VAL A 1 268 ? -4.697 13.645 -10.869 1.00 94.44 268 VAL A C 1
ATOM 2159 O O . VAL A 1 268 ? -5.750 13.995 -11.402 1.00 94.44 268 VAL A O 1
ATOM 2162 N N . ASP A 1 269 ? -4.636 13.193 -9.621 1.00 90.56 269 ASP A N 1
ATOM 2163 C CA . ASP A 1 269 ? -5.761 13.257 -8.691 1.00 90.56 269 ASP A CA 1
ATOM 2164 C C . ASP A 1 269 ? -5.819 14.608 -7.946 1.00 90.56 269 ASP A C 1
ATOM 2166 O O . ASP A 1 269 ? -5.037 15.527 -8.197 1.00 90.56 269 ASP A O 1
ATOM 2170 N N . GLU A 1 270 ? -6.754 14.737 -6.999 1.00 87.19 270 GLU A N 1
ATOM 2171 C CA . GLU A 1 270 ? -6.913 15.951 -6.179 1.00 87.19 270 GLU A CA 1
ATOM 2172 C C . GLU A 1 270 ? -5.714 16.248 -5.260 1.00 87.19 270 GLU A C 1
ATOM 2174 O O . GLU A 1 270 ? -5.594 17.353 -4.732 1.00 87.19 270 GLU A O 1
ATOM 2179 N N . PHE A 1 271 ? -4.833 15.267 -5.066 1.00 86.81 271 PHE A N 1
ATOM 2180 C CA . PHE A 1 271 ? -3.629 15.352 -4.253 1.00 86.81 271 PHE A CA 1
ATOM 2181 C C . PHE A 1 271 ? -2.403 15.758 -5.091 1.00 86.81 271 PHE A C 1
ATOM 2183 O O . PHE A 1 271 ? -1.371 16.122 -4.523 1.00 86.81 271 PHE A O 1
ATOM 2190 N N . GLY A 1 272 ? -2.517 15.772 -6.423 1.00 91.56 272 GLY A N 1
ATOM 2191 C CA . GLY A 1 272 ? -1.396 16.002 -7.335 1.00 91.56 272 GLY A CA 1
ATOM 2192 C C . GLY A 1 272 ? -0.545 14.749 -7.566 1.00 91.56 272 GLY A C 1
ATOM 2193 O O . GLY A 1 272 ? 0.570 14.854 -8.085 1.00 91.56 272 GLY A O 1
ATOM 2194 N N . ASP A 1 273 ? -1.049 13.571 -7.188 1.00 93.88 273 ASP A N 1
ATOM 2195 C CA . ASP A 1 273 ? -0.426 12.285 -7.478 1.00 93.88 273 ASP A CA 1
ATOM 2196 C C . ASP A 1 273 ? -0.833 11.803 -8.878 1.00 93.88 273 ASP A C 1
ATOM 2198 O O . ASP A 1 273 ? -1.997 11.894 -9.274 1.00 93.88 273 ASP A O 1
ATOM 2202 N N . VAL A 1 274 ? 0.125 11.279 -9.650 1.00 96.69 274 VAL A N 1
ATOM 2203 C CA . VAL A 1 274 ? -0.139 10.819 -11.023 1.00 96.69 274 VAL A CA 1
ATOM 2204 C C . VAL A 1 274 ? -1.045 9.586 -11.002 1.00 96.69 274 VAL A C 1
ATOM 2206 O O . VAL A 1 274 ? -0.780 8.626 -10.278 1.00 96.69 274 VAL A O 1
ATOM 2209 N N . VAL A 1 275 ? -2.088 9.560 -11.831 1.00 96.75 275 VAL A N 1
ATOM 2210 C CA . VAL A 1 275 ? -3.066 8.462 -11.892 1.00 96.75 275 VAL A CA 1
ATOM 2211 C C . VAL A 1 275 ? -2.677 7.449 -12.969 1.00 96.75 275 VAL A C 1
ATOM 2213 O O . VAL A 1 275 ? -2.667 7.763 -14.156 1.00 96.75 275 VAL A O 1
ATOM 2216 N N . TYR A 1 276 ? -2.418 6.206 -12.555 1.00 95.88 276 TYR A N 1
ATOM 2217 C CA . TYR A 1 276 ? -2.191 5.072 -13.460 1.00 95.88 276 TYR A CA 1
ATOM 2218 C C . TYR A 1 276 ? -3.507 4.460 -13.958 1.00 95.88 276 TYR A C 1
ATOM 2220 O O . TYR A 1 276 ? -3.668 4.188 -15.146 1.00 95.88 276 TYR A O 1
ATOM 2228 N N . ASP A 1 277 ? -4.444 4.215 -13.039 1.00 95.75 277 ASP A N 1
ATOM 2229 C CA . ASP A 1 277 ? -5.710 3.537 -13.325 1.00 95.75 277 ASP A CA 1
ATOM 2230 C C . ASP A 1 277 ? -6.864 4.356 -12.748 1.00 95.75 277 ASP A C 1
ATOM 2232 O O . ASP A 1 277 ? -7.000 4.471 -11.527 1.00 95.75 277 ASP A O 1
ATOM 2236 N N . LYS A 1 278 ? -7.654 4.960 -13.640 1.00 94.94 278 LYS A N 1
ATOM 2237 C CA . LYS A 1 278 ? -8.747 5.883 -13.315 1.00 94.94 278 LYS A CA 1
ATOM 2238 C C . LYS A 1 278 ? -9.950 5.122 -12.753 1.00 94.94 278 LYS A C 1
ATOM 2240 O O . LYS A 1 278 ? -10.384 4.118 -13.327 1.00 94.94 278 LYS A O 1
ATOM 2245 N N . SER A 1 279 ? -10.545 5.632 -11.679 1.00 94.06 279 SER A N 1
ATOM 2246 C CA . SER A 1 279 ? -11.880 5.212 -11.252 1.00 94.06 279 SER A CA 1
ATOM 2247 C C . SER A 1 279 ? -12.954 5.738 -12.194 1.00 94.06 279 SER A C 1
ATOM 2249 O O . SER A 1 279 ? -12.718 6.635 -13.003 1.00 94.06 279 SER A O 1
ATOM 2251 N N . THR A 1 280 ? -14.178 5.238 -12.043 1.00 93.31 280 THR A N 1
ATOM 2252 C CA . THR A 1 280 ? -15.346 5.792 -12.740 1.00 93.31 280 THR A CA 1
ATOM 2253 C C . THR A 1 280 ? -15.584 7.274 -12.447 1.00 93.31 280 THR A C 1
ATOM 2255 O O . THR A 1 280 ? -16.150 7.959 -13.291 1.00 93.31 280 THR A O 1
ATOM 2258 N N . ALA A 1 281 ? -15.149 7.789 -11.289 1.00 87.06 281 ALA A N 1
ATOM 2259 C CA . ALA A 1 281 ? -15.263 9.214 -10.973 1.00 87.06 281 ALA A CA 1
ATOM 2260 C C . ALA A 1 281 ? -14.286 10.078 -11.791 1.00 87.06 281 ALA A C 1
ATOM 2262 O O . ALA A 1 281 ? -14.610 11.220 -12.101 1.00 87.06 281 ALA A O 1
ATOM 2263 N N . GLU A 1 282 ? -13.137 9.525 -12.198 1.00 87.44 282 GLU A N 1
ATOM 2264 C CA . GLU A 1 282 ? -12.183 10.186 -13.100 1.00 87.44 282 GLU A CA 1
ATOM 2265 C C . GLU A 1 282 ? -12.353 9.749 -14.573 1.00 87.44 282 GLU A C 1
ATOM 2267 O O . GLU A 1 282 ? -11.452 9.935 -15.389 1.00 87.44 282 GLU A O 1
ATOM 2272 N N . GLY A 1 283 ? -13.494 9.146 -14.936 1.00 89.69 283 GLY A N 1
ATOM 2273 C CA . GLY A 1 283 ? -13.795 8.720 -16.312 1.00 89.69 283 GLY A CA 1
ATOM 2274 C C . GLY A 1 283 ? -13.132 7.406 -16.751 1.00 89.69 283 GLY A C 1
ATOM 2275 O O . GLY A 1 283 ? -13.095 7.104 -17.941 1.00 89.69 283 GLY A O 1
ATOM 2276 N N . GLY A 1 284 ? -12.596 6.626 -15.811 1.00 92.94 284 GLY A N 1
ATOM 2277 C CA . GLY A 1 284 ? -12.078 5.279 -16.047 1.00 92.94 284 GLY A CA 1
ATOM 2278 C C . GLY A 1 284 ? -13.109 4.168 -15.852 1.00 92.94 284 GLY A C 1
ATOM 2279 O O . GLY A 1 284 ? -14.304 4.404 -15.686 1.00 92.94 284 GLY A O 1
ATOM 2280 N N . SER A 1 285 ? -12.630 2.921 -15.860 1.00 94.94 285 SER A N 1
ATOM 2281 C CA . SER A 1 285 ? -13.474 1.722 -15.711 1.00 94.94 285 SER A CA 1
ATOM 2282 C C . SER A 1 285 ? -13.405 1.087 -14.322 1.00 94.94 285 SER A C 1
ATOM 2284 O O . SER A 1 285 ? -14.228 0.231 -13.993 1.00 94.94 285 SER A O 1
ATOM 2286 N N . ARG A 1 286 ? -12.441 1.496 -13.490 1.00 94.62 286 ARG A N 1
ATOM 2287 C CA . ARG A 1 286 ? -12.252 0.921 -12.164 1.00 94.62 286 ARG A CA 1
ATOM 2288 C C . ARG A 1 286 ? -13.393 1.335 -11.239 1.00 94.62 286 ARG A C 1
ATOM 2290 O O . ARG A 1 286 ? -13.653 2.519 -11.041 1.00 94.62 286 ARG A O 1
ATOM 2297 N N . ASN A 1 287 ? -14.077 0.353 -10.661 1.00 95.19 287 ASN A N 1
ATOM 2298 C CA . ASN A 1 287 ? -15.186 0.585 -9.745 1.00 95.19 287 ASN A CA 1
ATOM 2299 C C . ASN A 1 287 ? -15.317 -0.526 -8.699 1.00 95.19 287 ASN A C 1
ATOM 2301 O O . ASN A 1 287 ? -14.720 -1.600 -8.799 1.00 95.19 287 ASN A O 1
ATOM 2305 N N . PHE A 1 288 ? -16.131 -0.256 -7.682 1.00 96.19 288 PHE A N 1
ATOM 2306 C CA . PHE A 1 288 ? -16.614 -1.273 -6.762 1.00 96.19 288 PHE A CA 1
ATOM 2307 C C . PHE A 1 288 ? -18.107 -1.061 -6.521 1.00 96.19 288 PHE A C 1
ATOM 2309 O O . PHE A 1 288 ? -18.508 -0.063 -5.931 1.00 96.19 288 PHE A O 1
ATOM 2316 N N . ASP A 1 289 ? -18.923 -1.998 -6.997 1.00 95.44 289 ASP A N 1
ATOM 2317 C CA . ASP A 1 289 ? -20.364 -2.003 -6.793 1.00 95.44 289 ASP A CA 1
ATOM 2318 C C . ASP A 1 289 ? -20.689 -2.711 -5.475 1.00 95.44 289 ASP A C 1
ATOM 2320 O O . ASP A 1 289 ? -20.647 -3.941 -5.374 1.00 95.44 289 ASP A O 1
ATOM 2324 N N . GLU A 1 290 ? -21.011 -1.925 -4.450 1.00 95.50 290 GLU A N 1
ATOM 2325 C CA . GLU A 1 290 ? -21.331 -2.432 -3.114 1.00 95.50 290 GLU A CA 1
ATOM 2326 C C . GLU A 1 290 ? -22.560 -3.348 -3.076 1.00 95.50 290 GLU A C 1
ATOM 2328 O O . GLU A 1 290 ? -22.694 -4.131 -2.135 1.00 95.50 290 GLU A O 1
ATOM 2333 N N . SER A 1 291 ? -23.423 -3.321 -4.098 1.00 95.25 291 SER A N 1
ATOM 2334 C CA . SER A 1 291 ? -24.588 -4.208 -4.161 1.00 95.25 291 SER A CA 1
ATOM 2335 C C . SER A 1 291 ? -24.225 -5.666 -4.463 1.00 95.25 291 SER A C 1
ATOM 2337 O O . SER A 1 291 ? -25.008 -6.559 -4.138 1.00 95.25 291 SER A O 1
ATOM 2339 N N . LYS A 1 292 ? -23.040 -5.928 -5.041 1.00 95.56 292 LYS A N 1
ATOM 2340 C CA . LYS A 1 292 ? -22.663 -7.273 -5.515 1.00 95.56 292 LYS A CA 1
ATOM 2341 C C . LYS A 1 292 ? -21.195 -7.661 -5.328 1.00 95.56 292 LYS A C 1
ATOM 2343 O O . LYS A 1 292 ? -20.914 -8.825 -5.061 1.00 95.56 292 LYS A O 1
ATOM 2348 N N . HIS A 1 293 ? -20.238 -6.730 -5.401 1.00 96.81 293 HIS A N 1
ATOM 2349 C CA . HIS A 1 293 ? -18.799 -7.053 -5.402 1.00 96.81 293 HIS A CA 1
ATOM 2350 C C . HIS A 1 293 ? -18.258 -7.535 -4.041 1.00 96.81 293 HIS A C 1
ATOM 2352 O O . HIS A 1 293 ? -17.114 -7.981 -3.962 1.00 96.81 293 HIS A O 1
ATOM 2358 N N . TYR A 1 294 ? -19.063 -7.510 -2.970 1.00 97.50 294 TYR A N 1
ATOM 2359 C CA . TYR A 1 294 ? -18.699 -8.148 -1.697 1.00 97.50 294 TYR A CA 1
ATOM 2360 C C . TYR A 1 294 ? -18.696 -9.680 -1.752 1.00 97.50 294 TYR A C 1
ATOM 2362 O O . TYR A 1 294 ? -18.096 -10.310 -0.883 1.00 97.50 294 TYR A O 1
ATOM 2370 N N . LEU A 1 295 ? -19.351 -10.278 -2.748 1.00 96.38 295 LEU A N 1
ATOM 2371 C CA . LEU A 1 295 ? -19.358 -11.717 -2.989 1.00 96.38 295 LEU A CA 1
ATOM 2372 C C . LEU A 1 295 ? -18.946 -11.975 -4.437 1.00 96.38 295 LEU A C 1
ATOM 2374 O O . LEU A 1 295 ? -19.306 -11.220 -5.335 1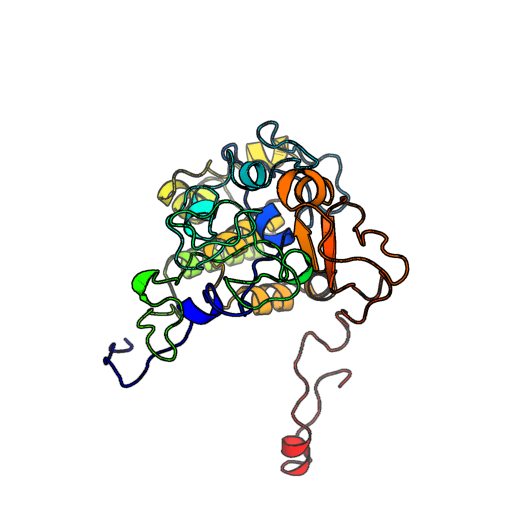.00 96.38 295 LEU A O 1
ATOM 2378 N N . TRP A 1 296 ? -18.194 -13.044 -4.685 1.00 95.75 296 TRP A N 1
ATOM 2379 C CA . TRP A 1 296 ? -17.883 -13.446 -6.057 1.00 95.75 296 TRP A CA 1
ATOM 2380 C C . TRP A 1 296 ? -19.102 -14.070 -6.736 1.00 95.75 296 TRP A C 1
ATOM 2382 O O . TRP A 1 296 ? -19.895 -14.726 -6.058 1.00 95.75 296 TRP A O 1
ATOM 2392 N N . PRO A 1 297 ? -19.263 -13.918 -8.060 1.00 96.94 297 PRO A N 1
ATOM 2393 C CA . PRO A 1 297 ? -20.324 -14.613 -8.773 1.00 96.94 297 PRO A CA 1
ATOM 2394 C C . PRO A 1 297 ? -20.126 -16.125 -8.656 1.00 96.94 297 PRO A C 1
ATOM 2396 O O . PRO A 1 297 ? -19.007 -16.631 -8.777 1.00 96.94 297 PRO A O 1
ATOM 2399 N N . VAL A 1 298 ? -21.221 -16.861 -8.476 1.00 96.81 298 VAL A N 1
ATOM 2400 C CA . VAL A 1 298 ? -21.194 -18.314 -8.644 1.00 96.81 298 VAL A CA 1
ATOM 2401 C C . VAL A 1 298 ? -20.936 -18.600 -10.130 1.00 96.81 298 VAL A C 1
ATOM 2403 O O . VAL A 1 298 ? -21.676 -18.077 -10.972 1.00 96.81 298 VAL A O 1
ATOM 2406 N N . PRO A 1 299 ? -19.912 -19.401 -10.492 1.00 96.38 299 PRO A N 1
ATOM 2407 C CA . PRO A 1 299 ? -19.584 -19.647 -11.890 1.00 96.38 299 PRO A CA 1
ATOM 2408 C C . PRO A 1 299 ? -20.776 -20.212 -12.668 1.00 96.38 299 PRO A C 1
ATOM 2410 O O . PRO A 1 299 ? -21.395 -21.194 -12.257 1.00 96.38 299 PRO A O 1
ATOM 2413 N N . TYR A 1 300 ? -21.071 -19.619 -13.827 1.00 94.75 300 TYR A N 1
ATOM 2414 C CA . TYR A 1 300 ? -22.229 -19.989 -14.650 1.00 94.75 300 TYR A CA 1
ATOM 2415 C C . TYR A 1 300 ? -22.271 -21.489 -14.983 1.00 94.75 300 TYR A C 1
ATOM 2417 O O . TYR A 1 300 ? -23.317 -22.123 -14.884 1.00 94.75 300 TYR A O 1
ATOM 2425 N N . GLN A 1 301 ? -21.115 -22.079 -15.297 1.00 96.88 301 GLN A N 1
ATOM 2426 C CA . GLN A 1 301 ? -21.000 -23.507 -15.609 1.00 96.88 301 GLN A CA 1
ATOM 2427 C C . GLN A 1 301 ? -21.376 -24.412 -14.427 1.00 96.88 301 GLN A C 1
ATOM 2429 O O . GLN A 1 301 ? -21.954 -25.476 -14.631 1.00 96.88 301 GLN A O 1
ATOM 2434 N N . GLU A 1 302 ? -21.110 -23.992 -13.188 1.00 96.50 302 GLU A N 1
ATOM 2435 C CA . GLU A 1 302 ? -21.494 -24.765 -12.000 1.00 96.50 302 GLU A CA 1
ATOM 2436 C C . GLU A 1 302 ? -23.004 -24.688 -11.748 1.00 96.50 302 GLU A C 1
ATOM 2438 O O . GLU A 1 302 ? -23.624 -25.681 -11.367 1.00 96.50 302 GLU A O 1
ATOM 2443 N N . ARG A 1 303 ? -23.628 -23.548 -12.068 1.00 95.69 303 ARG A N 1
ATOM 2444 C CA . ARG A 1 303 ? -25.090 -23.391 -12.027 1.00 95.69 303 ARG A CA 1
ATOM 2445 C C . ARG A 1 303 ? -25.813 -24.211 -13.098 1.00 95.69 303 ARG A C 1
ATOM 2447 O O . ARG A 1 303 ? -26.925 -24.666 -12.859 1.00 95.69 303 ARG A O 1
ATOM 2454 N N . LEU A 1 304 ? -25.197 -24.434 -14.262 1.00 95.38 304 LEU A N 1
ATOM 2455 C CA . LEU A 1 304 ? -25.748 -25.342 -15.276 1.00 95.38 304 LEU A CA 1
ATOM 2456 C C . LEU A 1 304 ? -25.735 -26.803 -14.810 1.00 95.38 304 LEU A C 1
ATOM 2458 O O . LEU A 1 304 ? -26.683 -27.539 -15.072 1.00 95.38 304 LEU A O 1
ATOM 2462 N N . LYS A 1 305 ? -24.672 -27.224 -14.112 1.00 97.31 305 LYS A N 1
ATOM 2463 C CA . LYS A 1 305 ? -24.547 -28.589 -13.573 1.00 97.31 305 LYS A CA 1
ATOM 2464 C C . LYS A 1 305 ? -25.504 -28.848 -12.413 1.00 97.31 305 LYS A C 1
ATOM 2466 O O . LYS A 1 305 ? -26.014 -29.955 -12.280 1.00 97.31 305 LYS A O 1
ATOM 2471 N N . ASN A 1 306 ? -25.733 -27.842 -11.573 1.00 96.62 306 ASN A N 1
ATOM 2472 C CA . ASN A 1 306 ? -26.663 -27.914 -10.456 1.00 96.62 306 ASN A CA 1
ATOM 2473 C C . ASN A 1 306 ? -27.676 -26.762 -10.545 1.00 96.62 306 ASN A C 1
ATOM 2475 O O . ASN A 1 306 ? -27.417 -25.696 -9.991 1.00 96.62 306 ASN A O 1
ATOM 2479 N N . PRO A 1 307 ? -28.843 -26.967 -11.185 1.00 90.88 307 PRO A N 1
ATOM 2480 C CA . PRO A 1 307 ? -29.870 -25.929 -11.309 1.00 90.88 307 PRO A CA 1
ATOM 2481 C C . PRO A 1 307 ? -30.424 -25.412 -9.971 1.00 90.88 307 PRO A C 1
ATOM 2483 O O . PRO A 1 307 ? -30.986 -24.321 -9.929 1.00 90.88 307 PRO A O 1
ATOM 2486 N N . SER A 1 308 ? -30.256 -26.164 -8.876 1.00 95.88 308 SER A N 1
ATOM 2487 C CA . SER A 1 308 ? -30.611 -25.720 -7.520 1.00 95.88 308 SER A CA 1
ATOM 2488 C C . SER A 1 308 ? -29.571 -24.770 -6.911 1.00 95.88 308 SER A C 1
ATOM 2490 O O . SER A 1 308 ? -29.821 -24.169 -5.867 1.00 95.88 308 SER A O 1
ATOM 2492 N N . LEU A 1 309 ? -28.395 -24.634 -7.532 1.00 94.25 309 LEU A N 1
ATOM 2493 C CA . LEU A 1 309 ? -27.365 -23.681 -7.139 1.00 94.25 309 LEU A CA 1
ATOM 2494 C C . LEU A 1 309 ? -27.791 -22.276 -7.591 1.00 94.25 309 LEU A C 1
ATOM 2496 O O . LEU A 1 309 ? -27.789 -21.951 -8.781 1.00 94.25 309 LEU A O 1
ATOM 2500 N N . GLY A 1 310 ? -28.192 -21.449 -6.624 1.00 93.75 310 GLY A N 1
ATOM 2501 C CA . GLY A 1 310 ? -28.570 -20.054 -6.847 1.00 93.75 310 GLY A CA 1
ATOM 2502 C C . GLY A 1 310 ? -27.396 -19.150 -7.248 1.00 93.75 310 GLY A C 1
ATOM 2503 O O . GLY A 1 310 ? -26.313 -19.607 -7.614 1.00 93.75 310 GLY A O 1
ATOM 2504 N N . GLN A 1 311 ? -27.618 -17.839 -7.166 1.00 95.69 311 GLN A N 1
ATOM 2505 C CA . GLN A 1 311 ? -26.618 -16.811 -7.458 1.00 95.69 311 GLN A CA 1
ATOM 2506 C C . GLN A 1 311 ? -26.458 -15.868 -6.265 1.00 95.69 311 GLN A C 1
ATOM 2508 O O . GLN A 1 311 ? -27.412 -15.640 -5.520 1.00 95.69 311 GLN A O 1
ATOM 2513 N N . ASN A 1 312 ? -25.256 -15.318 -6.098 1.00 96.75 312 ASN A N 1
ATOM 2514 C CA . ASN A 1 312 ? -25.023 -14.254 -5.129 1.00 96.75 312 ASN A CA 1
ATOM 2515 C C . ASN A 1 312 ? -25.736 -12.959 -5.567 1.00 96.75 312 ASN A C 1
ATOM 2517 O O . ASN A 1 312 ? -25.852 -12.712 -6.766 1.00 96.75 312 ASN A O 1
ATOM 2521 N N . PRO A 1 313 ? -26.213 -12.117 -4.633 1.00 95.62 313 PRO A N 1
ATOM 2522 C CA . PRO A 1 313 ? -26.961 -10.905 -4.969 1.00 95.62 313 PRO A CA 1
ATOM 2523 C C . PRO A 1 313 ? -26.268 -10.026 -6.025 1.00 95.62 313 PRO A C 1
ATOM 2525 O O . PRO A 1 313 ? -25.077 -9.744 -5.913 1.00 95.62 313 PRO A O 1
ATOM 2528 N N . GLY A 1 314 ? -27.029 -9.610 -7.045 1.00 95.00 314 GLY A N 1
ATOM 2529 C CA . GLY A 1 314 ? -26.603 -8.678 -8.100 1.00 95.00 314 GLY A CA 1
ATOM 2530 C C . GLY A 1 314 ? -25.735 -9.250 -9.236 1.00 95.00 314 GLY A C 1
ATOM 2531 O O . GLY A 1 314 ? -25.339 -8.485 -10.118 1.00 95.00 314 GLY A O 1
ATOM 2532 N N . TRP A 1 315 ? -25.450 -10.558 -9.233 1.00 93.81 315 TRP A N 1
ATOM 2533 C CA . TRP A 1 315 ? -24.707 -11.282 -10.283 1.00 93.81 315 TRP A CA 1
ATOM 2534 C C . TRP A 1 315 ? -25.589 -12.163 -11.180 1.00 93.81 315 TRP A C 1
ATOM 2536 O O . TRP A 1 315 ? -26.805 -12.282 -10.920 1.00 93.81 315 TRP A O 1
#

Organism: NCBI:txid291644

pLDDT: mean 93.95, std 6.75, range [42.06, 98.75]